Protein AF-T0QW67-F1 (afdb_monomer)

Nearest PDB structures (foldseek):
  5f7y-assembly1_A  TM=3.215E-01  e=5.776E-01  Helicobacter pylori
  5f7w-assembly2_B  TM=3.405E-01  e=1.438E+00  Helicobacter pylori
  1hxx-assembly1_A  TM=4.344E-01  e=2.983E+00  Escherichia coli
  8rqp-assembly1_A  TM=3.704E-01  e=2.642E+00  Pseudomonas aeruginosa
  3fyx-assembly1_A  TM=3.388E-01  e=2.486E+00  Escherichia coli K-12

Solvent-accessible surface area (backbone atoms only — not comparable to full-atom values): 17926 Å² total; per-residue (Å²): 111,69,69,60,62,39,41,50,65,59,53,52,57,79,84,38,79,54,47,90,63,46,53,79,76,79,86,85,60,96,44,70,68,57,40,27,55,54,51,40,55,50,49,51,68,64,58,36,84,90,67,43,68,79,54,54,49,64,46,78,40,74,91,72,44,30,40,37,40,49,47,80,43,77,47,88,59,79,56,38,54,65,89,50,22,60,81,75,57,45,62,89,46,83,69,47,92,74,56,48,70,66,42,45,51,52,53,26,54,54,46,44,41,80,46,89,50,87,74,71,62,81,50,43,73,42,61,34,40,44,76,40,63,58,95,89,38,70,48,25,36,39,33,37,33,32,34,75,18,52,76,51,71,83,52,91,75,64,51,66,39,28,28,24,38,39,35,39,39,35,58,57,41,56,45,68,61,39,42,51,52,48,54,50,33,51,50,50,28,51,49,46,45,49,48,38,58,70,70,63,17,72,59,55,54,46,46,52,50,47,50,52,61,74,46,64,65,82,74,48,90,38,56,76,48,48,57,38,67,60,56,50,37,70,77,40,60,80,36,37,60,50,83,92,58,79,65,76,83,69,45,46,80,46,78,42,66,54,96,92,37,70,56,36,34,39,34,33,36,55,47,78,54,51,34,44,45,75,93,40,80,87,62,22,53,42,74,42,97,52,66,29,94,45,73,35,24,32,49,44,91,52,89,61,37,31,35,15,47,26,89,47,96,57,69,38,26,39

Mean predicted aligned error: 15.94 Å

Organism: Saprolegnia diclina (strain VS20) (NCBI:txid1156394)

Secondary structure (DSSP, 8-state):
-HHHHHHHHHHGGGTS--GGGPPPPPPP-SSHHHHHHHHHHHHHHHSSTTTSPTT-SEEEETTTTEEEEEEEEE--SPPPPGGGHIIIIITTSTTGGG--HHHHHHHHHHHTS---STT-GGGTT-EEEEEEEETTEEEEEEEEEEEES-TTS-S----TTEEEEEEEEEE---HHHHHHHHHHHHHHHHHHHHHHHHHS-HHHHHHHHHHHHH--GGG--PPEEE-HHHHHHHH-GGGBS-TT--GGGG-EEEEEEETTEEEEEEEEEEGGGB---TT-TTT--EEPSSPPSSSSBEEE-SSS-EEE--SS--SEE-

Foldseek 3Di:
DLVCQLCVLVVCVVVDPALVRADDFDDDDPDQVRVWVVVLVVVPVCDDLVNDDAQDQWDQDPVQQKIKGKDKDFQPDAQDALVCCVVPPLPPDPPSVQDDDQQSVQRNVVSNDDLPDQDPCVQASDWTKDFDDDPNHGQWMKIKGKHQADRHPPDPPRDSRMIMIMMMIHGHGDSVVSVVSVVVSVVVSVVSVVCCPVPVHVVVVVVVVVVCVVPVCVPVPADEDDPLLVVVCVVPVVQFPDSVDDQPVVWDWDFDDDPNGGRHIYIKGFPVRTDQPVVDPQQGAAEDPAADPDQAWEWDNDGSIYIRHHPDDDRIYD

pLDDT: mean 85.2, std 10.94, range [46.19, 97.06]

Radius of gyration: 32.43 Å; Cα contacts (8 Å, |Δi|>4): 484; chains: 1; bounding box: 64×62×82 Å

Structure (mmCIF, N/CA/C/O backbone):
data_AF-T0QW67-F1
#
_entry.id   AF-T0QW67-F1
#
loop_
_atom_site.group_PDB
_atom_site.id
_atom_site.type_symbol
_atom_site.label_atom_id
_atom_site.label_alt_id
_atom_site.label_comp_id
_atom_site.label_asym_id
_atom_site.label_entity_id
_atom_site.label_seq_id
_atom_site.pdbx_PDB_ins_code
_atom_site.Cartn_x
_atom_site.Cartn_y
_atom_site.Cartn_z
_atom_site.occupancy
_atom_site.B_iso_or_equiv
_atom_site.auth_seq_id
_atom_site.auth_comp_id
_atom_site.auth_asym_id
_atom_site.auth_atom_id
_atom_site.pdbx_PDB_model_num
ATOM 1 N N . MET A 1 1 ? -6.605 1.074 28.012 1.00 60.47 1 MET A N 1
ATOM 2 C CA . MET A 1 1 ? -7.500 0.663 26.902 1.00 60.47 1 MET A CA 1
ATOM 3 C C . MET A 1 1 ? -8.177 1.860 26.232 1.00 60.47 1 MET A C 1
ATOM 5 O O . MET A 1 1 ? -8.026 2.000 25.030 1.00 60.47 1 MET A O 1
ATOM 9 N N . LEU A 1 2 ? -8.837 2.759 26.976 1.00 64.94 2 LEU A N 1
ATOM 10 C CA . LEU A 1 2 ? -9.546 3.927 26.416 1.00 64.94 2 LEU A CA 1
ATOM 11 C C . LEU A 1 2 ? -8.645 4.913 25.650 1.00 64.94 2 LEU A C 1
ATOM 13 O O . LEU A 1 2 ? -9.005 5.336 24.557 1.00 64.94 2 LEU A O 1
ATOM 17 N N . LEU A 1 3 ? -7.444 5.201 26.169 1.00 67.25 3 LEU A N 1
ATOM 18 C CA . LEU A 1 3 ? -6.465 6.062 25.489 1.00 67.25 3 LEU A CA 1
ATOM 19 C C . LEU A 1 3 ? -6.053 5.500 24.117 1.00 67.25 3 LEU A C 1
ATOM 21 O O . LEU A 1 3 ? -5.915 6.251 23.163 1.00 67.25 3 LEU A O 1
ATOM 25 N N . ASN A 1 4 ? -5.919 4.173 24.018 1.00 73.25 4 ASN A N 1
ATOM 26 C CA . ASN A 1 4 ? -5.567 3.483 22.777 1.00 73.25 4 ASN A CA 1
ATOM 27 C C . ASN A 1 4 ? -6.688 3.605 21.736 1.00 73.25 4 ASN A C 1
ATOM 29 O O . ASN A 1 4 ? -6.415 3.794 20.563 1.00 73.25 4 ASN A O 1
ATOM 33 N N . ILE A 1 5 ? -7.953 3.538 22.166 1.00 74.75 5 ILE A N 1
ATOM 34 C CA . ILE A 1 5 ? -9.115 3.684 21.277 1.00 74.75 5 ILE A CA 1
ATOM 35 C C . ILE A 1 5 ? -9.226 5.127 20.771 1.00 74.75 5 ILE A C 1
ATOM 37 O O . ILE A 1 5 ? -9.403 5.344 19.576 1.00 74.75 5 ILE A O 1
ATOM 41 N N . ALA A 1 6 ? -9.064 6.115 21.656 1.00 74.94 6 ALA A N 1
ATOM 42 C CA . ALA A 1 6 ? -9.127 7.528 21.282 1.00 74.94 6 ALA A CA 1
ATOM 43 C C . ALA A 1 6 ? -7.972 7.958 20.351 1.00 74.94 6 ALA A C 1
ATOM 45 O O . ALA A 1 6 ? -8.149 8.856 19.523 1.00 74.94 6 ALA A O 1
ATOM 46 N N . SER A 1 7 ? -6.804 7.308 20.454 1.00 81.00 7 SER A N 1
ATOM 47 C CA . SER A 1 7 ? -5.623 7.607 19.635 1.00 81.00 7 SER A CA 1
ATOM 48 C C . SER A 1 7 ? -5.537 6.825 18.318 1.00 81.00 7 SER A C 1
ATOM 50 O O . SER A 1 7 ? -4.704 7.173 17.480 1.00 81.00 7 SER A O 1
ATOM 52 N N . MET A 1 8 ? -6.401 5.827 18.075 1.00 83.00 8 MET A N 1
ATOM 53 C CA . MET A 1 8 ? -6.390 5.040 16.828 1.00 83.00 8 MET A CA 1
ATOM 54 C C . MET A 1 8 ? -6.424 5.897 15.549 1.00 83.00 8 MET A C 1
ATOM 56 O O . MET A 1 8 ? -5.603 5.642 14.667 1.00 83.00 8 MET A O 1
ATOM 60 N N . PRO A 1 9 ? -7.276 6.939 15.425 1.00 83.62 9 PRO A N 1
ATOM 61 C CA . PRO A 1 9 ? -7.297 7.777 14.223 1.00 83.62 9 PRO A CA 1
ATOM 62 C C . PRO A 1 9 ? -5.986 8.537 13.988 1.00 83.62 9 PRO A C 1
ATOM 64 O O . PRO A 1 9 ? -5.631 8.812 12.843 1.00 83.62 9 PRO A O 1
ATOM 67 N N . MET A 1 10 ? -5.247 8.853 15.056 1.00 85.75 10 MET A N 1
ATOM 68 C CA . MET A 1 10 ? -3.961 9.556 14.982 1.00 85.75 10 MET A CA 1
ATOM 69 C C . MET A 1 10 ? -2.783 8.620 14.736 1.00 85.75 10 MET A C 1
ATOM 71 O O . MET A 1 10 ? -1.766 9.047 14.196 1.00 85.75 10 MET A O 1
ATOM 75 N N . LYS A 1 11 ? -2.923 7.330 15.061 1.00 85.69 11 LYS A N 1
ATOM 76 C CA . LYS A 1 11 ? -1.855 6.339 14.906 1.00 85.69 11 LYS A CA 1
ATOM 77 C C . LYS A 1 11 ? -1.361 6.204 13.465 1.00 85.69 11 LYS A C 1
ATOM 79 O O . LYS A 1 11 ? -0.201 5.865 13.268 1.00 85.69 11 LYS A O 1
ATOM 84 N N . ALA A 1 12 ? -2.183 6.501 12.458 1.00 81.31 12 ALA A N 1
ATOM 85 C CA . ALA A 1 12 ? -1.704 6.397 11.081 1.00 81.31 12 ALA A CA 1
ATOM 86 C C . ALA A 1 12 ? -0.647 7.455 10.714 1.00 81.31 12 ALA A C 1
ATOM 88 O O . ALA A 1 12 ? 0.090 7.223 9.769 1.00 81.31 12 ALA A O 1
ATOM 89 N N . TYR A 1 13 ? -0.470 8.537 11.486 1.00 82.88 13 TYR A N 1
ATOM 90 C CA . TYR A 1 13 ? 0.664 9.462 11.303 1.00 82.88 13 TYR A CA 1
ATOM 91 C C . TYR A 1 13 ? 2.017 8.880 11.739 1.00 82.88 13 TYR A C 1
ATOM 93 O O . TYR A 1 13 ? 3.046 9.514 11.547 1.00 82.88 13 TYR A O 1
ATOM 101 N N . VAL A 1 14 ? 2.039 7.664 12.297 1.00 82.38 14 VAL A N 1
ATOM 102 C CA . VAL A 1 14 ? 3.284 6.895 12.447 1.00 82.38 14 VAL A CA 1
ATOM 103 C C . VAL A 1 14 ? 3.808 6.437 11.080 1.00 82.38 14 VAL A C 1
ATOM 105 O O . VAL A 1 14 ? 5.011 6.292 10.909 1.00 82.38 14 VAL A O 1
ATOM 108 N N . SER A 1 15 ? 2.916 6.218 10.110 1.00 77.62 15 SER A N 1
ATOM 109 C CA . SER A 1 15 ? 3.247 5.740 8.760 1.00 77.62 15 SER A CA 1
ATOM 110 C C . SER A 1 15 ? 2.896 6.727 7.640 1.00 77.62 15 SER A C 1
ATOM 112 O O . SER A 1 15 ? 3.308 6.529 6.504 1.00 77.62 15 SER A O 1
ATOM 114 N N . GLU A 1 16 ? 2.109 7.764 7.925 1.00 81.00 16 GLU A N 1
ATOM 115 C CA . GLU A 1 16 ? 1.680 8.787 6.967 1.00 81.00 16 GLU A CA 1
ATOM 116 C C . GLU A 1 16 ? 2.346 10.134 7.262 1.00 81.00 16 GLU A C 1
ATOM 118 O O . GLU A 1 16 ? 2.533 10.516 8.418 1.00 81.00 16 GLU A O 1
ATOM 123 N N . HIS A 1 17 ? 2.623 10.902 6.208 1.00 82.12 17 HIS A N 1
ATOM 124 C CA . HIS A 1 17 ? 3.166 12.248 6.337 1.00 82.12 17 HIS A CA 1
ATOM 125 C C . HIS A 1 17 ? 2.149 13.191 7.009 1.00 82.12 17 HIS A C 1
ATOM 127 O O . HIS A 1 17 ? 0.982 13.243 6.596 1.00 82.12 17 HIS A O 1
ATOM 133 N N . PRO A 1 18 ? 2.556 13.972 8.026 1.00 83.50 18 PRO A N 1
ATOM 134 C CA . PRO A 1 18 ? 1.701 15.003 8.596 1.00 83.50 18 PRO A CA 1
ATOM 135 C C . PRO A 1 18 ? 1.462 16.145 7.591 1.00 83.50 18 PRO A C 1
ATOM 137 O O . PRO A 1 18 ? 2.229 16.309 6.640 1.00 83.50 18 PRO A O 1
ATOM 140 N N . PRO A 1 19 ? 0.430 16.985 7.793 1.00 82.62 19 PRO A N 1
ATOM 141 C CA . PRO A 1 19 ? 0.083 18.044 6.841 1.00 82.62 19 PRO A CA 1
ATOM 142 C C . PRO A 1 19 ? 1.203 19.071 6.610 1.00 82.62 19 PRO A C 1
ATOM 144 O O . PRO A 1 19 ? 1.314 19.609 5.513 1.00 82.62 19 PRO A O 1
ATOM 147 N N . TRP A 1 20 ? 2.065 19.304 7.603 1.00 84.56 20 TRP A N 1
ATOM 148 C CA . TRP A 1 20 ? 3.230 20.192 7.486 1.00 84.56 20 TRP A CA 1
ATOM 149 C C . TRP A 1 20 ? 4.455 19.543 6.823 1.00 84.56 20 TRP A C 1
ATOM 151 O O . TRP A 1 20 ? 5.427 20.239 6.555 1.00 84.56 20 TRP A O 1
ATOM 161 N N . ALA A 1 21 ? 4.424 18.236 6.546 1.00 83.75 21 ALA A N 1
ATOM 162 C CA . ALA A 1 21 ? 5.465 17.528 5.795 1.00 83.75 21 ALA A CA 1
ATOM 163 C C . ALA A 1 21 ? 5.074 17.308 4.321 1.00 83.75 21 ALA A C 1
ATOM 165 O O . ALA A 1 21 ? 5.644 16.451 3.647 1.00 83.75 21 ALA A O 1
ATOM 166 N N . ALA A 1 22 ? 4.077 18.046 3.820 1.00 79.19 22 ALA A N 1
ATOM 167 C CA . ALA A 1 22 ? 3.684 17.971 2.421 1.00 79.19 22 ALA A CA 1
ATOM 168 C C . ALA A 1 22 ? 4.843 18.413 1.510 1.00 79.19 22 ALA A C 1
ATOM 170 O O . ALA A 1 22 ? 5.433 19.476 1.693 1.00 79.19 22 ALA A O 1
ATOM 171 N N . GLN A 1 23 ? 5.145 17.588 0.511 1.00 82.75 23 GLN A N 1
ATOM 172 C CA . GLN A 1 23 ? 6.106 17.888 -0.540 1.00 82.75 23 GLN A CA 1
ATOM 173 C C . GLN A 1 23 ? 5.567 18.950 -1.513 1.00 82.75 23 GLN A C 1
ATOM 175 O O . GLN A 1 23 ? 4.349 19.163 -1.583 1.00 82.75 23 GLN A O 1
ATOM 180 N N . PRO A 1 24 ? 6.457 19.600 -2.291 1.00 83.56 24 PRO A N 1
ATOM 181 C CA . PRO A 1 24 ? 6.059 20.535 -3.333 1.00 83.56 24 PRO A CA 1
ATOM 182 C C . PRO A 1 24 ? 5.040 19.922 -4.304 1.00 83.56 24 PRO A C 1
ATOM 184 O O . PRO A 1 24 ? 5.079 18.711 -4.556 1.00 83.56 24 PRO A O 1
ATOM 187 N N . PRO A 1 25 ? 4.141 20.746 -4.873 1.00 81.69 25 PRO A N 1
ATOM 188 C CA . PRO A 1 25 ? 3.183 20.268 -5.854 1.00 81.69 25 PRO A CA 1
ATOM 189 C C . PRO A 1 25 ? 3.910 19.645 -7.054 1.00 81.69 25 PRO A C 1
ATOM 191 O O . PRO A 1 25 ? 5.016 20.073 -7.406 1.00 81.69 25 PRO A O 1
ATOM 194 N N . PRO A 1 26 ? 3.307 18.629 -7.692 1.00 84.25 26 PRO A N 1
ATOM 195 C CA . PRO A 1 26 ? 3.903 18.013 -8.862 1.00 84.25 26 PRO A CA 1
ATOM 196 C C . PRO A 1 26 ? 4.027 19.021 -10.014 1.00 84.25 26 PRO A C 1
ATOM 198 O O . PRO A 1 26 ? 3.181 19.911 -10.141 1.00 84.25 26 PRO A O 1
ATOM 201 N N . PRO A 1 27 ? 5.052 18.878 -10.872 1.00 85.88 27 PRO A N 1
ATOM 202 C CA . PRO A 1 27 ? 5.180 19.703 -12.063 1.00 85.88 27 PRO A CA 1
ATOM 203 C C . PRO A 1 27 ? 3.988 19.489 -13.003 1.00 85.88 27 PRO A C 1
ATOM 205 O O . PRO A 1 27 ? 3.497 18.369 -13.165 1.00 85.88 27 PRO A O 1
ATOM 208 N N . THR A 1 28 ? 3.538 20.574 -13.628 1.00 87.88 28 THR A N 1
ATOM 209 C CA . THR A 1 28 ? 2.529 20.551 -14.685 1.00 87.88 28 THR A CA 1
ATOM 210 C C . THR A 1 28 ? 3.208 20.428 -16.044 1.00 87.88 28 THR A C 1
ATOM 212 O O . THR A 1 28 ? 4.241 21.046 -16.300 1.00 87.88 28 THR A O 1
ATOM 215 N N . TYR A 1 29 ? 2.622 19.620 -16.922 1.00 90.62 29 TYR A N 1
ATOM 216 C CA . TYR A 1 29 ? 3.116 19.399 -18.278 1.00 90.62 29 TYR A CA 1
ATOM 217 C C . TYR A 1 29 ? 2.066 19.852 -19.287 1.00 90.62 29 TYR A C 1
ATOM 219 O O . TYR A 1 29 ? 0.874 19.875 -18.983 1.00 90.62 29 TYR A O 1
ATOM 227 N N . ALA A 1 30 ? 2.513 20.224 -20.487 1.00 87.50 30 ALA A N 1
ATOM 228 C CA . ALA A 1 30 ? 1.618 20.706 -21.538 1.00 87.50 30 ALA A CA 1
ATOM 229 C C . ALA A 1 30 ? 0.730 19.587 -22.111 1.00 87.50 30 ALA A C 1
ATOM 231 O O . ALA A 1 30 ? -0.388 19.846 -22.547 1.00 87.50 30 ALA A O 1
ATOM 232 N N . ASN A 1 31 ? 1.234 18.351 -22.131 1.00 92.25 31 ASN A N 1
ATOM 233 C CA . ASN A 1 31 ? 0.515 17.162 -22.576 1.00 92.25 31 ASN A CA 1
ATOM 234 C C . ASN A 1 31 ? 1.117 15.893 -21.941 1.00 92.25 31 ASN A C 1
ATOM 236 O O . ASN A 1 31 ? 2.212 15.925 -21.371 1.00 92.25 31 ASN A O 1
ATOM 240 N N . ASP A 1 32 ? 0.410 14.769 -22.075 1.00 87.88 32 ASP A N 1
ATOM 241 C CA . ASP A 1 32 ? 0.828 13.482 -21.503 1.00 87.88 32 ASP A CA 1
ATOM 242 C C . ASP A 1 32 ? 2.128 12.943 -22.118 1.00 87.88 32 ASP A C 1
ATOM 244 O O . ASP A 1 32 ? 2.906 12.273 -21.439 1.00 87.88 32 ASP A O 1
ATOM 248 N N . SER A 1 33 ? 2.404 13.249 -23.390 1.00 92.25 33 SER A N 1
ATOM 249 C CA . SER A 1 33 ? 3.651 12.842 -24.050 1.00 92.25 33 SER A CA 1
ATOM 250 C C . SER A 1 33 ? 4.870 13.542 -23.447 1.00 92.25 33 SER A C 1
ATOM 252 O O . SER A 1 33 ? 5.893 12.905 -23.200 1.00 92.25 33 SER A O 1
ATOM 254 N N . ASP A 1 34 ? 4.754 14.843 -23.179 1.00 93.81 34 ASP A N 1
ATOM 255 C CA . ASP A 1 34 ? 5.788 15.667 -22.557 1.00 93.81 34 ASP A CA 1
ATOM 256 C C . ASP A 1 34 ? 6.040 15.218 -21.117 1.00 93.81 34 ASP A C 1
ATOM 258 O O . ASP A 1 34 ? 7.195 15.064 -20.714 1.00 93.81 34 ASP A O 1
ATOM 262 N N . PHE A 1 35 ? 4.965 14.918 -20.378 1.00 94.62 35 PHE A N 1
ATOM 263 C CA . PHE A 1 35 ? 5.047 14.262 -19.074 1.00 94.62 35 PHE A CA 1
ATOM 264 C C . PHE A 1 35 ? 5.825 12.947 -19.170 1.00 94.62 35 PHE A C 1
ATOM 266 O O . PHE A 1 35 ? 6.829 12.779 -18.483 1.00 94.62 35 PHE A O 1
ATOM 273 N N . ASN A 1 36 ? 5.419 12.037 -20.059 1.00 95.19 36 ASN A N 1
ATOM 274 C CA . ASN A 1 36 ? 6.045 10.726 -20.183 1.00 95.19 36 ASN A CA 1
ATOM 275 C C . ASN A 1 36 ? 7.556 10.840 -20.449 1.00 95.19 36 ASN A C 1
ATOM 277 O O . ASN A 1 36 ? 8.354 10.266 -19.714 1.00 95.19 36 ASN A O 1
ATOM 281 N N . ILE A 1 37 ? 7.960 11.642 -21.439 1.00 94.25 37 ILE A N 1
ATOM 282 C CA . ILE A 1 37 ? 9.371 11.797 -21.825 1.00 94.25 37 ILE A CA 1
ATOM 283 C C . ILE A 1 37 ? 10.190 12.439 -20.699 1.00 94.25 37 ILE A C 1
ATOM 285 O O . ILE A 1 37 ? 11.226 11.902 -20.296 1.00 94.25 37 ILE A O 1
ATOM 289 N N . LYS A 1 38 ? 9.741 13.584 -20.171 1.00 95.62 38 LYS A N 1
ATOM 290 C CA . LYS A 1 38 ? 10.509 14.343 -19.174 1.00 95.62 38 LYS A CA 1
ATOM 291 C C . LYS A 1 38 ? 10.556 13.632 -17.829 1.00 95.62 38 LYS A C 1
ATOM 293 O O . LYS A 1 38 ? 11.609 13.602 -17.194 1.00 95.62 38 LYS A O 1
ATOM 298 N N . THR A 1 39 ? 9.438 13.065 -17.378 1.00 95.56 39 THR A N 1
ATOM 299 C CA . THR A 1 39 ? 9.377 12.348 -16.102 1.00 95.56 39 THR A CA 1
ATOM 300 C C . THR A 1 39 ? 10.170 11.047 -16.165 1.00 95.56 39 THR A C 1
ATOM 302 O O . THR A 1 39 ? 10.887 10.753 -15.211 1.00 95.56 39 THR A O 1
ATOM 305 N N . LEU A 1 40 ? 10.135 10.314 -17.285 1.00 96.38 40 LEU A N 1
ATOM 306 C CA . LEU A 1 40 ? 10.945 9.106 -17.452 1.00 96.38 40 LEU A CA 1
ATOM 307 C C . LEU A 1 40 ? 12.440 9.424 -17.381 1.00 96.38 40 LEU A C 1
ATOM 309 O O . LEU A 1 40 ? 13.155 8.809 -16.592 1.00 96.38 40 LEU A O 1
ATOM 313 N N . ALA A 1 41 ? 12.897 10.424 -18.139 1.00 96.44 41 ALA A N 1
ATOM 314 C CA . ALA A 1 41 ? 14.294 10.854 -18.116 1.00 96.44 41 ALA A CA 1
ATOM 315 C C . ALA A 1 41 ? 14.725 11.318 -16.713 1.00 96.44 41 ALA A C 1
ATOM 317 O O . ALA A 1 41 ? 15.806 10.963 -16.241 1.00 96.44 41 ALA A O 1
ATOM 318 N N . HIS A 1 42 ? 13.861 12.063 -16.016 1.00 95.50 42 HIS A N 1
ATOM 319 C CA . HIS A 1 42 ? 14.116 12.500 -14.646 1.00 95.50 42 HIS A CA 1
ATOM 320 C C . HIS A 1 42 ? 14.243 11.321 -13.670 1.00 95.50 42 HIS A C 1
ATOM 322 O O . HIS A 1 42 ? 15.187 11.280 -12.881 1.00 95.50 42 HIS A O 1
ATOM 328 N N . MET A 1 43 ? 13.333 10.345 -13.737 1.00 95.69 43 MET A N 1
ATOM 329 C CA . MET A 1 43 ? 13.355 9.172 -12.857 1.00 95.69 43 MET A CA 1
ATOM 330 C C . MET A 1 43 ? 14.561 8.272 -13.120 1.00 95.69 43 MET A C 1
ATOM 332 O O . MET A 1 43 ? 15.200 7.824 -12.173 1.00 95.69 43 MET A O 1
ATOM 336 N N . GLN A 1 44 ? 14.927 8.067 -14.385 1.00 96.00 44 GLN A N 1
ATOM 337 C CA . GLN A 1 44 ? 16.122 7.306 -14.756 1.00 96.00 44 GLN A CA 1
ATOM 338 C C . GLN A 1 44 ? 17.414 7.983 -14.292 1.00 96.00 44 GLN A C 1
ATOM 340 O O . GLN A 1 44 ? 18.349 7.308 -13.866 1.00 96.00 44 GLN A O 1
ATOM 345 N N . ALA A 1 45 ? 17.475 9.316 -14.348 1.00 95.38 45 ALA A N 1
ATOM 346 C CA . ALA A 1 45 ? 18.615 10.065 -13.831 1.00 95.38 45 ALA A CA 1
ATOM 347 C C . ALA A 1 45 ? 18.701 9.982 -12.297 1.00 95.38 45 ALA A C 1
ATOM 349 O O . ALA A 1 45 ? 19.795 9.818 -11.757 1.00 95.38 45 ALA A O 1
ATOM 350 N N . ALA A 1 46 ? 17.561 10.062 -11.602 1.00 94.88 46 ALA A N 1
ATOM 351 C CA . ALA A 1 46 ? 17.493 10.014 -10.142 1.00 94.88 46 ALA A CA 1
ATOM 352 C C . ALA A 1 46 ? 17.777 8.617 -9.562 1.00 94.88 46 ALA A C 1
ATOM 354 O O . ALA A 1 46 ? 18.406 8.512 -8.506 1.00 94.88 46 ALA A O 1
ATOM 355 N N . TYR A 1 47 ? 17.340 7.557 -10.247 1.00 94.31 47 TYR A N 1
ATOM 356 C CA . TYR A 1 47 ? 17.426 6.167 -9.796 1.00 94.31 47 TYR A CA 1
ATOM 357 C C . TYR A 1 47 ? 18.254 5.334 -10.775 1.00 94.31 47 TYR A C 1
ATOM 359 O O . TYR A 1 47 ? 17.742 4.754 -11.733 1.00 94.31 47 TYR A O 1
ATOM 367 N N . ASN A 1 48 ? 19.558 5.286 -10.519 1.00 90.94 48 ASN A N 1
ATOM 368 C CA . ASN A 1 48 ? 20.547 4.591 -11.332 1.00 90.94 48 ASN A CA 1
ATOM 369 C C . ASN A 1 48 ? 21.474 3.739 -10.441 1.00 90.94 48 ASN A C 1
ATOM 371 O O . ASN A 1 48 ? 21.331 3.722 -9.220 1.00 90.94 48 ASN A O 1
ATOM 375 N N . VAL A 1 49 ? 22.445 3.051 -11.049 1.00 86.69 49 VAL A N 1
ATOM 376 C CA . VAL A 1 49 ? 23.382 2.143 -10.353 1.00 86.69 49 VAL A CA 1
ATOM 377 C C . VAL A 1 49 ? 24.166 2.829 -9.225 1.00 86.69 49 VAL A C 1
ATOM 379 O O . VAL A 1 49 ? 24.508 2.184 -8.243 1.00 86.69 49 VAL A O 1
ATOM 382 N N . SER A 1 50 ? 24.441 4.131 -9.344 1.00 87.06 50 SER A N 1
ATOM 383 C CA . SER A 1 50 ? 25.178 4.893 -8.327 1.00 87.06 50 SER A CA 1
ATOM 384 C C . SER A 1 50 ? 24.304 5.388 -7.172 1.00 87.06 50 SER A C 1
ATOM 386 O O . SER A 1 50 ? 24.822 5.626 -6.084 1.00 87.06 50 SER A O 1
ATOM 388 N N . THR A 1 51 ? 22.994 5.556 -7.388 1.00 90.31 51 THR A N 1
ATOM 389 C CA . THR A 1 51 ? 22.072 6.082 -6.367 1.00 90.31 51 THR A CA 1
ATOM 390 C C . THR A 1 51 ? 21.287 4.990 -5.652 1.00 90.31 51 THR A C 1
ATOM 392 O O . THR A 1 51 ? 20.902 5.174 -4.498 1.00 90.31 51 THR A O 1
ATOM 395 N N . LEU A 1 52 ? 21.051 3.855 -6.310 1.00 90.81 52 LEU A N 1
ATOM 396 C CA . LEU A 1 52 ? 20.373 2.709 -5.719 1.00 90.81 52 LEU A CA 1
ATO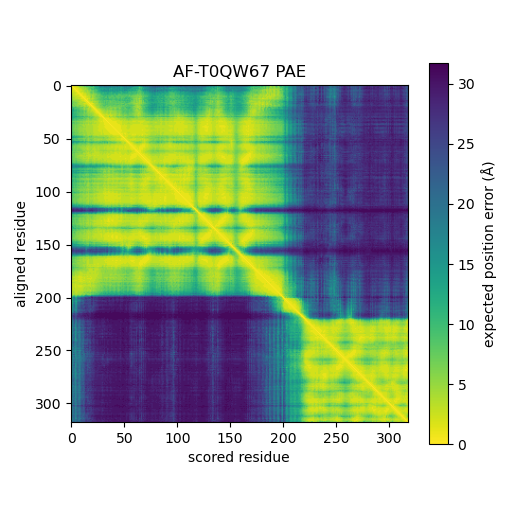M 397 C C . LEU A 1 52 ? 21.386 1.786 -5.021 1.00 90.81 52 LEU A C 1
ATOM 399 O O . LEU A 1 52 ? 22.412 1.460 -5.616 1.00 90.81 52 LEU A O 1
ATOM 403 N N . PRO A 1 53 ? 21.098 1.294 -3.800 1.00 89.69 53 PRO A N 1
ATOM 404 C CA . PRO A 1 53 ? 21.970 0.336 -3.124 1.00 89.69 53 PRO A CA 1
ATOM 405 C C . PRO A 1 53 ? 22.188 -0.917 -3.978 1.00 89.69 53 PRO A C 1
ATOM 407 O O . PRO A 1 53 ? 21.232 -1.432 -4.555 1.00 89.69 53 PRO A O 1
ATOM 410 N N . ALA A 1 54 ? 23.406 -1.454 -4.048 1.00 83.69 54 ALA A N 1
ATOM 411 C CA . ALA A 1 54 ? 23.645 -2.723 -4.741 1.00 83.69 54 ALA A CA 1
ATOM 412 C C . ALA A 1 54 ? 22.764 -3.841 -4.145 1.00 83.69 54 ALA A C 1
ATOM 414 O O . ALA A 1 54 ? 22.492 -3.836 -2.945 1.00 83.69 54 ALA A O 1
ATOM 415 N N . THR A 1 55 ? 22.303 -4.793 -4.965 1.00 84.25 55 THR A N 1
ATOM 416 C CA . THR A 1 55 ? 21.511 -5.985 -4.563 1.00 84.25 55 THR A CA 1
ATOM 417 C C . THR A 1 55 ? 20.095 -5.747 -3.990 1.00 84.25 55 THR A C 1
ATOM 419 O O . THR A 1 55 ? 19.316 -6.689 -3.862 1.00 84.25 55 THR A O 1
ATOM 422 N N . ALA A 1 56 ? 19.693 -4.505 -3.688 1.00 88.62 56 ALA A N 1
ATOM 423 C CA . ALA A 1 56 ? 18.387 -4.223 -3.081 1.00 88.62 56 ALA A CA 1
ATOM 424 C C . ALA A 1 56 ? 17.202 -4.345 -4.069 1.00 88.62 56 ALA A C 1
ATOM 426 O O . ALA A 1 56 ? 17.021 -3.512 -4.957 1.00 88.62 56 ALA A O 1
ATOM 427 N N . LEU A 1 57 ? 16.329 -5.335 -3.887 1.00 91.94 57 LEU A N 1
ATOM 428 C CA . LEU A 1 57 ? 15.106 -5.487 -4.697 1.00 91.94 57 LEU A CA 1
ATOM 429 C C . LEU A 1 57 ? 14.103 -4.335 -4.508 1.00 91.94 57 LEU A C 1
ATOM 431 O O . LEU A 1 57 ? 13.327 -4.030 -5.410 1.00 91.94 57 LEU A O 1
ATOM 435 N N . PHE A 1 58 ? 14.120 -3.693 -3.342 1.00 94.06 58 PHE A N 1
ATOM 436 C CA . PHE A 1 58 ? 13.222 -2.602 -2.982 1.00 94.06 58 PHE A CA 1
ATOM 437 C C . PHE A 1 58 ? 14.007 -1.467 -2.326 1.00 94.06 58 PHE A C 1
ATOM 439 O O . PHE A 1 58 ? 14.893 -1.716 -1.507 1.00 94.06 58 PHE A O 1
ATOM 446 N N . PHE A 1 59 ? 13.667 -0.231 -2.676 1.00 94.12 59 PHE A N 1
ATOM 447 C CA . PHE A 1 59 ? 14.258 0.979 -2.125 1.00 94.12 59 PHE A CA 1
ATOM 448 C C . PHE A 1 59 ? 13.173 2.032 -1.882 1.00 94.12 59 PHE A C 1
ATOM 450 O O . PHE A 1 59 ? 12.426 2.377 -2.796 1.00 94.12 59 PHE A O 1
ATOM 457 N N . ASP A 1 60 ? 13.095 2.538 -0.652 1.00 93.44 60 ASP A N 1
ATOM 458 C CA . ASP A 1 60 ? 12.149 3.581 -0.249 1.00 93.44 60 ASP A CA 1
ATOM 459 C C . ASP A 1 60 ? 12.876 4.926 -0.109 1.00 93.44 60 ASP A C 1
ATOM 461 O O . ASP A 1 60 ? 13.657 5.137 0.820 1.00 93.44 60 ASP A O 1
ATOM 465 N N . ASP A 1 61 ? 12.642 5.834 -1.057 1.00 92.19 61 ASP A N 1
ATOM 466 C CA . ASP A 1 61 ? 13.161 7.202 -1.049 1.00 92.19 61 ASP A CA 1
ATOM 467 C C . ASP A 1 61 ? 12.151 8.116 -0.343 1.00 92.19 61 ASP A C 1
ATOM 469 O O . ASP A 1 61 ? 11.318 8.782 -0.971 1.00 92.19 61 ASP A O 1
ATOM 473 N N . SER A 1 62 ? 12.229 8.143 0.988 1.00 87.50 62 SER A N 1
ATOM 474 C CA . SER A 1 62 ? 11.366 8.976 1.834 1.00 87.50 62 SER A CA 1
ATOM 475 C C . SER A 1 62 ? 11.542 10.475 1.563 1.00 87.50 62 SER A C 1
ATOM 477 O O . SER A 1 62 ? 10.579 11.237 1.647 1.00 87.50 62 SER A O 1
ATOM 479 N N . ALA A 1 63 ? 12.737 10.908 1.144 1.00 87.81 63 ALA A N 1
ATOM 480 C CA . ALA A 1 63 ? 13.014 12.303 0.812 1.00 87.81 63 ALA A CA 1
ATOM 481 C C . ALA A 1 63 ? 12.256 12.764 -0.443 1.00 87.81 63 ALA A C 1
ATOM 483 O O . ALA A 1 63 ? 11.857 13.925 -0.531 1.00 87.81 63 ALA A O 1
ATOM 484 N N . ARG A 1 64 ? 12.005 11.868 -1.406 1.00 88.62 64 ARG A N 1
ATOM 485 C CA . ARG A 1 64 ? 11.235 12.162 -2.633 1.00 88.62 64 ARG A CA 1
ATOM 486 C C . ARG A 1 64 ? 9.843 11.530 -2.663 1.00 88.62 64 ARG A C 1
ATOM 488 O O . ARG A 1 64 ? 9.180 11.607 -3.704 1.00 88.62 64 ARG A O 1
ATOM 495 N N . ASN A 1 65 ? 9.425 10.900 -1.564 1.00 89.94 65 ASN A N 1
ATOM 496 C CA . ASN A 1 65 ? 8.178 10.145 -1.435 1.00 89.94 65 ASN A CA 1
ATOM 497 C C . ASN A 1 65 ? 7.974 9.162 -2.605 1.00 89.94 65 ASN A C 1
ATOM 499 O O . ASN A 1 65 ? 6.929 9.148 -3.267 1.00 89.94 65 ASN A O 1
ATOM 503 N N . THR A 1 66 ? 9.041 8.426 -2.930 1.00 93.06 66 THR A N 1
ATOM 504 C CA . THR A 1 66 ? 9.116 7.550 -4.104 1.00 93.06 66 THR A CA 1
ATOM 505 C C . THR A 1 66 ? 9.625 6.172 -3.711 1.00 93.06 66 THR A C 1
ATOM 507 O O . THR A 1 66 ? 10.655 6.041 -3.062 1.00 93.06 66 THR A O 1
ATOM 510 N N . GLN A 1 67 ? 8.925 5.137 -4.153 1.00 94.94 67 GLN A N 1
ATOM 511 C CA . GLN A 1 67 ? 9.289 3.743 -3.930 1.00 94.94 67 GLN A CA 1
ATOM 512 C C . GLN A 1 67 ? 9.795 3.139 -5.230 1.00 94.94 67 GLN A C 1
ATOM 514 O O . GLN A 1 67 ? 9.150 3.277 -6.269 1.00 94.94 67 GLN A O 1
ATOM 519 N N . VAL A 1 68 ? 10.936 2.463 -5.179 1.00 95.62 68 VAL A N 1
ATOM 520 C CA . VAL A 1 68 ? 11.570 1.844 -6.341 1.00 95.62 68 VAL A CA 1
ATOM 521 C C . VAL A 1 68 ? 11.677 0.345 -6.115 1.00 95.62 68 VAL A C 1
ATOM 523 O O . VAL A 1 68 ? 12.236 -0.118 -5.125 1.00 95.62 68 VAL A O 1
ATOM 526 N N . MET A 1 69 ? 11.140 -0.419 -7.055 1.00 95.50 69 MET A N 1
ATOM 527 C CA . MET A 1 69 ? 11.211 -1.873 -7.101 1.00 95.50 69 MET A CA 1
ATOM 528 C C . MET A 1 69 ? 12.062 -2.288 -8.293 1.00 95.50 69 MET A C 1
ATOM 530 O O . MET A 1 69 ? 11.902 -1.754 -9.390 1.00 95.50 69 MET A O 1
ATOM 534 N N . ARG A 1 70 ? 12.950 -3.255 -8.085 1.00 94.50 70 ARG A N 1
ATOM 535 C CA . ARG A 1 70 ? 13.759 -3.872 -9.133 1.00 94.50 70 ARG A CA 1
ATOM 536 C C . ARG A 1 70 ? 13.421 -5.345 -9.232 1.00 94.50 70 ARG A C 1
ATOM 538 O O . ARG A 1 70 ? 13.298 -6.027 -8.218 1.00 94.50 70 ARG A O 1
ATOM 545 N N . HIS A 1 71 ? 13.271 -5.830 -10.452 1.00 94.12 71 HIS A N 1
ATOM 546 C CA . HIS A 1 71 ? 12.943 -7.220 -10.720 1.00 94.12 71 HIS A CA 1
ATOM 547 C C . HIS A 1 71 ? 13.748 -7.722 -11.913 1.00 94.12 71 HIS A C 1
ATOM 549 O O . HIS A 1 71 ? 13.836 -7.043 -12.932 1.00 94.12 71 HIS A O 1
ATOM 555 N N . VAL A 1 72 ? 14.353 -8.898 -11.778 1.00 92.44 72 VAL A N 1
ATOM 556 C CA . VAL A 1 72 ? 15.186 -9.488 -12.829 1.00 92.44 72 VAL A CA 1
ATOM 557 C C . VAL A 1 72 ? 14.300 -10.306 -13.755 1.00 92.44 72 VAL A C 1
ATOM 559 O O . VAL A 1 72 ? 13.543 -11.162 -13.310 1.00 92.44 72 VAL A O 1
ATOM 562 N N . LEU A 1 73 ? 14.407 -10.027 -15.045 1.00 91.56 73 LEU A N 1
ATOM 563 C CA . LEU A 1 73 ? 13.693 -10.684 -16.122 1.00 91.56 73 LEU A CA 1
ATOM 564 C C . LEU A 1 73 ? 14.673 -11.548 -16.905 1.00 91.56 73 LEU A C 1
ATOM 566 O O . LEU A 1 73 ? 15.648 -11.033 -17.445 1.00 91.56 73 LEU A O 1
ATOM 570 N N . VAL A 1 74 ? 14.391 -12.846 -16.984 1.00 89.69 74 VAL A N 1
ATOM 571 C CA . VAL A 1 74 ? 15.177 -13.802 -17.769 1.00 89.69 74 VAL A CA 1
ATOM 572 C C . VAL A 1 74 ? 14.381 -14.175 -19.016 1.00 89.69 74 VAL A C 1
ATOM 574 O O . VAL A 1 74 ? 13.371 -14.870 -18.933 1.00 89.69 74 VAL A O 1
ATOM 577 N N . MET A 1 75 ? 14.851 -13.717 -20.171 1.00 86.62 75 MET A N 1
ATOM 578 C CA . MET A 1 75 ? 14.212 -13.837 -21.485 1.00 86.62 75 MET A CA 1
ATOM 579 C C . MET A 1 75 ? 14.711 -15.045 -22.284 1.00 86.62 75 MET A C 1
ATOM 581 O O . MET A 1 75 ? 14.773 -15.014 -23.508 1.00 86.62 75 MET A O 1
ATOM 585 N N . ASN A 1 76 ? 15.024 -16.148 -21.604 1.00 80.38 76 ASN A N 1
ATOM 586 C CA . ASN A 1 76 ? 15.428 -17.410 -22.238 1.00 80.38 76 ASN A CA 1
ATOM 587 C C . ASN A 1 76 ? 14.211 -18.241 -22.707 1.00 80.38 76 ASN A C 1
ATOM 589 O O . ASN A 1 76 ? 14.195 -19.471 -22.666 1.00 80.38 76 ASN A O 1
ATOM 593 N N . HIS A 1 77 ? 13.123 -17.572 -23.077 1.00 78.25 77 HIS A N 1
ATOM 594 C CA . HIS A 1 77 ? 11.892 -18.208 -23.526 1.00 78.25 77 HIS A CA 1
ATOM 595 C C . HIS A 1 77 ? 11.500 -17.687 -24.904 1.00 78.25 77 HIS A C 1
ATOM 597 O O . HIS A 1 77 ? 11.937 -16.628 -25.347 1.00 78.25 77 HIS A O 1
ATOM 603 N N . ARG A 1 78 ? 10.637 -18.439 -25.596 1.00 84.00 78 ARG A N 1
ATOM 604 C CA . ARG A 1 78 ? 10.103 -17.998 -26.889 1.00 84.00 78 ARG A CA 1
ATOM 605 C C . ARG A 1 78 ? 9.370 -16.658 -26.726 1.00 84.00 78 ARG A C 1
ATOM 607 O O . ARG A 1 78 ? 8.736 -16.468 -25.681 1.00 84.00 78 ARG A O 1
ATOM 614 N N . PRO A 1 79 ? 9.414 -15.776 -27.741 1.00 88.81 79 PRO A N 1
ATOM 615 C CA . PRO A 1 79 ? 8.662 -14.531 -27.724 1.00 88.81 79 PRO A CA 1
ATOM 616 C C . PRO A 1 79 ? 7.189 -14.777 -27.396 1.00 88.81 79 PRO A C 1
ATOM 618 O O . PRO A 1 79 ? 6.567 -15.704 -27.924 1.00 88.81 79 PRO A O 1
ATOM 621 N N . ILE A 1 80 ? 6.648 -13.971 -26.489 1.00 90.44 80 ILE A N 1
ATOM 622 C CA . ILE A 1 80 ? 5.261 -14.072 -26.042 1.00 90.44 80 ILE A CA 1
ATOM 623 C C . ILE A 1 80 ? 4.417 -13.191 -26.958 1.00 90.44 80 ILE A C 1
ATOM 625 O O . ILE A 1 80 ? 4.712 -12.011 -27.133 1.00 90.44 80 ILE A O 1
ATOM 629 N N . LEU A 1 81 ? 3.362 -13.757 -27.546 1.00 91.00 81 LEU A N 1
ATOM 630 C CA . LEU A 1 81 ? 2.435 -12.992 -28.377 1.00 91.00 81 LEU A CA 1
ATOM 631 C C . LEU A 1 81 ? 1.795 -11.865 -27.560 1.00 91.00 81 LEU A C 1
ATOM 633 O O . LEU A 1 81 ? 1.501 -12.028 -26.376 1.00 91.00 81 LEU A O 1
ATOM 637 N N . VAL A 1 82 ? 1.555 -10.724 -28.207 1.00 89.19 82 VAL A N 1
ATOM 638 C CA . VAL A 1 82 ? 1.024 -9.521 -27.545 1.00 89.19 82 VAL A CA 1
ATOM 639 C C . VAL A 1 82 ? -0.315 -9.803 -26.851 1.00 89.19 82 VAL A C 1
ATOM 641 O O . VAL A 1 82 ? -0.530 -9.313 -25.743 1.00 89.19 82 VAL A O 1
ATOM 644 N N . ASP A 1 83 ? -1.161 -10.649 -27.443 1.00 90.38 83 ASP A N 1
ATOM 645 C CA . ASP A 1 83 ? -2.466 -11.027 -26.884 1.00 90.38 83 ASP A CA 1
ATOM 646 C C . ASP A 1 83 ? -2.346 -11.846 -25.585 1.00 90.38 83 ASP A C 1
ATOM 648 O O . ASP A 1 83 ? -3.138 -11.666 -24.660 1.00 90.38 83 ASP A O 1
ATOM 652 N N . ASP A 1 84 ? -1.299 -12.668 -25.463 1.00 93.06 84 ASP A N 1
ATOM 653 C CA . ASP A 1 84 ? -1.039 -13.504 -24.283 1.00 93.06 84 ASP A CA 1
ATOM 654 C C . ASP A 1 84 ? -0.208 -12.784 -23.203 1.00 93.06 84 ASP A C 1
ATOM 656 O O . ASP A 1 84 ? -0.019 -13.299 -22.095 1.00 93.06 84 ASP A O 1
ATOM 660 N N . CYS A 1 85 ? 0.320 -11.596 -23.510 1.00 93.19 85 CYS A N 1
ATOM 661 C CA . CYS A 1 85 ? 1.267 -10.875 -22.661 1.00 93.19 85 CYS A CA 1
ATOM 662 C C . CYS A 1 85 ? 0.736 -10.636 -21.243 1.00 93.19 85 CYS A C 1
ATOM 664 O O . CYS A 1 85 ? 1.473 -10.775 -20.264 1.00 93.19 85 CYS A O 1
ATOM 666 N N . ARG A 1 86 ? -0.550 -10.285 -21.109 1.00 90.75 86 ARG A N 1
ATOM 667 C CA . ARG A 1 86 ? -1.139 -9.996 -19.797 1.00 90.75 86 ARG A CA 1
ATOM 668 C C . ARG A 1 86 ? -0.982 -11.185 -18.859 1.00 90.75 86 ARG A C 1
ATOM 670 O O . ARG A 1 86 ? -0.472 -11.011 -17.759 1.00 90.75 86 ARG A O 1
ATOM 677 N N . ASP A 1 87 ? -1.387 -12.362 -19.316 1.00 91.00 87 ASP A N 1
ATOM 678 C CA . ASP A 1 87 ? -1.532 -13.537 -18.462 1.00 91.00 87 ASP A CA 1
ATOM 679 C C . ASP A 1 87 ? -0.203 -14.293 -18.303 1.00 91.00 87 ASP A C 1
ATOM 681 O O . ASP A 1 87 ? 0.030 -14.912 -17.267 1.00 91.00 87 ASP A O 1
ATOM 685 N N . ARG A 1 88 ? 0.698 -14.204 -19.294 1.00 90.75 88 ARG A N 1
ATOM 686 C CA . ARG A 1 88 ? 1.975 -14.941 -19.306 1.00 90.75 88 ARG A CA 1
ATOM 687 C C . ARG A 1 88 ? 3.202 -14.127 -18.907 1.00 90.75 88 ARG A C 1
ATOM 689 O O . ARG A 1 88 ? 4.208 -14.733 -18.555 1.00 90.75 88 ARG A O 1
ATOM 696 N N . PHE A 1 89 ? 3.147 -12.797 -18.998 1.00 92.75 89 PHE A N 1
ATOM 697 C CA . PHE A 1 89 ? 4.305 -11.932 -18.752 1.00 92.75 89 PHE A CA 1
ATOM 698 C C . PHE A 1 89 ? 4.072 -10.888 -17.660 1.00 92.75 89 PHE A C 1
ATOM 700 O O . PHE A 1 89 ? 4.919 -10.717 -16.791 1.00 92.75 89 PHE A O 1
ATOM 707 N N . LEU A 1 90 ? 2.939 -10.179 -17.685 1.00 94.19 90 LEU A N 1
ATOM 708 C CA . LEU A 1 90 ? 2.714 -9.074 -16.744 1.00 94.19 90 LEU A CA 1
ATOM 709 C C . LEU A 1 90 ? 2.364 -9.549 -15.330 1.00 94.19 90 LEU A C 1
ATOM 711 O O . LEU A 1 90 ? 2.705 -8.879 -14.352 1.00 94.19 90 LEU A O 1
ATOM 715 N N . VAL A 1 91 ? 1.666 -10.681 -15.206 1.00 91.81 91 VAL A N 1
ATOM 716 C CA . VAL A 1 91 ? 1.308 -11.259 -13.905 1.00 91.81 91 VAL A CA 1
ATOM 717 C C . VAL A 1 91 ? 2.577 -11.615 -13.129 1.00 91.81 91 VAL A C 1
ATOM 719 O O . VAL A 1 91 ? 3.432 -12.349 -13.610 1.00 91.81 91 VAL A O 1
ATOM 722 N N . GLY A 1 92 ? 2.682 -11.097 -11.905 1.00 87.94 92 GLY A N 1
ATOM 723 C CA . GLY A 1 92 ? 3.843 -11.298 -11.032 1.00 87.94 92 GLY A CA 1
ATOM 724 C C . GLY A 1 92 ? 4.886 -10.180 -11.099 1.00 87.94 92 GLY A C 1
ATOM 725 O O . GLY A 1 92 ? 5.737 -10.113 -10.213 1.00 87.94 92 GLY A O 1
ATOM 726 N N . LEU A 1 93 ? 4.793 -9.261 -12.069 1.00 94.12 93 LEU A N 1
ATOM 727 C CA . LEU A 1 93 ? 5.673 -8.093 -12.117 1.00 94.12 93 LEU A CA 1
ATOM 728 C C . LEU A 1 93 ? 5.340 -7.078 -11.007 1.00 94.12 93 LEU A C 1
ATOM 730 O O . LEU A 1 93 ? 4.170 -6.901 -10.639 1.00 94.12 93 LEU A O 1
ATOM 734 N N . PRO A 1 94 ? 6.352 -6.366 -10.476 1.00 92.75 94 PRO A N 1
ATOM 735 C CA . PRO A 1 94 ? 6.147 -5.368 -9.435 1.00 92.75 94 PRO A CA 1
ATOM 736 C C . PRO A 1 94 ? 5.231 -4.244 -9.919 1.00 92.75 94 PRO A C 1
ATOM 738 O O . PRO A 1 94 ? 5.385 -3.712 -11.020 1.00 92.75 94 PRO A O 1
ATOM 741 N N . SER A 1 95 ? 4.288 -3.848 -9.066 1.00 87.94 95 SER A N 1
ATOM 742 C CA . SER A 1 95 ? 3.362 -2.740 -9.329 1.00 87.94 95 SER A CA 1
ATOM 743 C C . SER A 1 95 ? 2.477 -2.922 -10.573 1.00 87.94 95 SER A C 1
ATOM 745 O O . SER A 1 95 ? 1.994 -1.930 -11.126 1.00 87.94 95 SER A O 1
ATOM 747 N N . VAL A 1 96 ? 2.213 -4.174 -10.984 1.00 91.88 96 VAL A N 1
ATOM 748 C CA . VAL A 1 96 ? 1.342 -4.514 -12.129 1.00 91.88 96 VAL A CA 1
ATOM 749 C C . VAL A 1 96 ? -0.062 -3.907 -12.019 1.00 91.88 96 VAL A C 1
ATOM 751 O O . VAL A 1 96 ? -0.653 -3.533 -13.030 1.00 91.88 96 VAL A O 1
ATOM 754 N N . LEU A 1 97 ? -0.571 -3.718 -10.792 1.00 90.31 97 LEU A N 1
ATOM 755 C CA . LEU A 1 97 ? -1.869 -3.084 -10.516 1.00 90.31 97 LEU A CA 1
ATOM 756 C C . LEU A 1 97 ? -1.999 -1.685 -11.145 1.00 90.31 97 LEU A C 1
ATOM 758 O O . LEU A 1 97 ? -3.096 -1.255 -11.488 1.00 90.31 97 LEU A O 1
ATOM 762 N N . PHE A 1 98 ? -0.881 -0.983 -11.310 1.00 89.81 98 PHE A N 1
ATOM 763 C CA . PHE A 1 98 ? -0.833 0.383 -11.823 1.00 89.81 98 PHE A CA 1
ATOM 764 C C . PHE A 1 98 ? -0.395 0.455 -13.293 1.00 89.81 98 PHE A C 1
ATOM 766 O O . PHE A 1 98 ? -0.180 1.544 -13.823 1.00 89.81 98 PHE A O 1
ATOM 773 N N . TYR A 1 99 ? -0.250 -0.683 -13.980 1.00 93.12 99 TYR A N 1
ATOM 774 C CA . TYR A 1 99 ? 0.120 -0.701 -15.393 1.00 93.12 99 TYR A CA 1
ATOM 775 C C . TYR A 1 99 ? -1.098 -0.356 -16.255 1.00 93.12 99 TYR A C 1
ATOM 777 O O . TYR A 1 99 ? -1.922 -1.202 -16.611 1.00 93.12 99 TYR A O 1
ATOM 785 N N . GLY A 1 100 ? -1.227 0.903 -16.647 1.00 91.44 100 GLY A N 1
ATOM 786 C CA . GLY A 1 100 ? -2.146 1.296 -17.714 1.00 91.44 100 GLY A CA 1
ATOM 787 C C . GLY A 1 100 ? -1.571 1.021 -19.113 1.00 91.44 100 GLY A C 1
ATOM 788 O O . GLY A 1 100 ? -0.538 0.370 -19.266 1.00 91.44 100 GLY A O 1
ATOM 789 N N . ALA A 1 101 ? -2.260 1.506 -20.150 1.00 92.25 101 ALA A N 1
ATOM 790 C CA . ALA A 1 101 ? -1.976 1.148 -21.542 1.00 92.25 101 ALA A CA 1
ATOM 791 C C . ALA A 1 101 ? -0.534 1.460 -21.988 1.00 92.25 101 ALA A C 1
ATOM 793 O O . ALA A 1 101 ? 0.093 0.619 -22.618 1.00 92.25 101 ALA A O 1
ATOM 794 N N . GLY A 1 102 ? 0.023 2.620 -21.614 1.00 92.31 102 GLY A N 1
ATOM 795 C CA . GLY A 1 102 ? 1.385 3.008 -22.010 1.00 92.31 102 GLY A CA 1
ATOM 796 C C . GLY A 1 102 ? 2.461 2.034 -21.518 1.00 92.31 102 GLY A C 1
ATOM 797 O O . GLY A 1 102 ? 3.261 1.547 -22.312 1.00 92.31 102 GLY A O 1
ATOM 798 N N . ILE A 1 103 ? 2.436 1.691 -20.226 1.00 95.19 103 ILE A N 1
ATOM 799 C CA . ILE A 1 103 ? 3.377 0.725 -19.637 1.00 95.19 103 ILE A CA 1
ATOM 800 C C . ILE A 1 103 ? 3.151 -0.673 -20.221 1.00 95.19 103 ILE A C 1
ATOM 802 O O . ILE A 1 103 ? 4.112 -1.337 -20.608 1.00 95.19 103 ILE A O 1
ATOM 806 N N . ARG A 1 104 ? 1.887 -1.106 -20.346 1.00 95.25 104 ARG A N 1
ATOM 807 C CA . ARG A 1 104 ? 1.551 -2.410 -20.937 1.00 95.25 104 ARG A CA 1
ATOM 808 C C . ARG A 1 104 ? 2.075 -2.544 -22.362 1.00 95.25 104 ARG A C 1
ATOM 810 O O . ARG A 1 104 ? 2.680 -3.558 -22.672 1.00 95.25 104 ARG A O 1
ATOM 817 N N . ASN A 1 105 ? 1.918 -1.521 -23.197 1.00 94.75 105 ASN A N 1
ATOM 818 C CA . ASN A 1 105 ? 2.386 -1.555 -24.582 1.00 94.75 105 ASN A CA 1
ATOM 819 C C . ASN A 1 105 ? 3.909 -1.724 -24.668 1.00 94.75 105 ASN A C 1
ATOM 821 O O . ASN A 1 105 ? 4.380 -2.537 -25.458 1.00 94.75 105 ASN A O 1
ATOM 825 N N . VAL A 1 106 ? 4.677 -1.010 -23.835 1.00 94.44 106 VAL A N 1
ATOM 826 C CA . VAL A 1 106 ? 6.145 -1.137 -23.806 1.00 94.44 106 VAL A CA 1
ATOM 827 C C . VAL A 1 106 ? 6.566 -2.531 -23.344 1.00 94.44 106 VAL A C 1
ATOM 829 O O . VAL A 1 106 ? 7.392 -3.167 -23.994 1.00 94.44 106 VAL A O 1
ATOM 832 N N . LEU A 1 107 ? 5.980 -3.026 -22.253 1.00 95.31 107 LEU A N 1
ATOM 833 C CA . LEU A 1 107 ? 6.331 -4.327 -21.683 1.00 95.31 107 LEU A CA 1
ATOM 834 C C . LEU A 1 107 ? 5.885 -5.502 -22.559 1.00 95.31 107 LEU A C 1
ATOM 836 O O . LEU A 1 107 ? 6.613 -6.482 -22.677 1.00 95.31 107 LEU A O 1
ATOM 840 N N . CYS A 1 108 ? 4.733 -5.405 -23.218 1.00 95.06 108 CYS A N 1
ATOM 841 C CA . CYS A 1 108 ? 4.274 -6.438 -24.142 1.00 95.06 108 CYS A CA 1
ATOM 842 C C . CYS A 1 108 ? 5.048 -6.433 -25.457 1.00 95.06 108 CYS A C 1
ATOM 844 O O . CYS A 1 108 ? 5.356 -7.503 -25.972 1.00 95.06 108 CYS A O 1
ATOM 846 N N . ALA A 1 109 ? 5.430 -5.260 -25.973 1.00 93.31 109 ALA A N 1
ATOM 847 C CA . ALA A 1 109 ? 6.343 -5.184 -27.110 1.00 93.31 109 ALA A CA 1
ATOM 848 C C . ALA A 1 109 ? 7.717 -5.778 -26.763 1.00 93.31 109 ALA A C 1
ATOM 850 O O . ALA A 1 109 ? 8.318 -6.454 -27.591 1.00 93.31 109 ALA A O 1
ATOM 851 N N . PHE A 1 110 ? 8.182 -5.574 -25.527 1.00 92.69 110 PHE A N 1
ATOM 852 C CA . PHE A 1 110 ? 9.400 -6.198 -25.023 1.00 92.69 110 PHE A CA 1
ATOM 853 C C . PHE A 1 110 ? 9.268 -7.723 -24.921 1.00 92.69 110 PHE A C 1
ATOM 855 O O . PHE A 1 110 ? 10.131 -8.435 -25.417 1.00 92.69 110 PHE A O 1
ATOM 862 N N . ALA A 1 111 ? 8.177 -8.246 -24.360 1.00 92.44 111 ALA A N 1
ATOM 863 C CA . ALA A 1 111 ? 7.951 -9.692 -24.260 1.00 92.44 111 ALA A CA 1
ATOM 864 C C . ALA A 1 111 ? 7.795 -10.391 -25.624 1.00 92.44 111 ALA A C 1
ATOM 866 O O . ALA A 1 111 ? 8.125 -11.571 -25.758 1.00 92.44 111 ALA A O 1
ATOM 867 N N . ALA A 1 112 ? 7.296 -9.667 -26.628 1.00 91.75 112 ALA A N 1
ATOM 868 C CA . ALA A 1 112 ? 7.157 -10.142 -28.003 1.00 91.75 112 ALA A CA 1
ATOM 869 C C . ALA A 1 112 ? 8.452 -10.028 -28.826 1.00 91.75 112 ALA A C 1
ATOM 871 O O . ALA A 1 112 ? 8.516 -10.558 -29.937 1.00 91.75 112 ALA A O 1
ATOM 872 N N . ALA A 1 113 ? 9.475 -9.338 -28.317 1.00 89.12 113 ALA A N 1
ATOM 873 C CA . ALA A 1 113 ? 10.755 -9.203 -28.995 1.00 89.12 113 ALA A CA 1
ATOM 874 C C . ALA A 1 113 ? 11.611 -10.470 -28.853 1.00 89.12 113 ALA A C 1
ATOM 876 O O . ALA A 1 113 ? 11.453 -11.264 -27.925 1.00 89.12 113 ALA A O 1
ATOM 877 N N . ASN A 1 114 ? 12.525 -10.660 -29.804 1.00 86.31 114 ASN A N 1
ATOM 878 C CA . ASN A 1 114 ? 13.460 -11.774 -29.785 1.00 86.31 114 ASN A CA 1
ATOM 879 C C . ASN A 1 114 ? 14.766 -11.357 -29.099 1.00 86.31 114 ASN A C 1
ATOM 881 O O . ASN A 1 114 ? 15.575 -10.649 -29.693 1.00 86.31 114 ASN A O 1
ATOM 885 N N . HIS A 1 115 ? 14.969 -11.839 -27.873 1.00 81.94 115 HIS A N 1
ATOM 886 C CA . HIS A 1 115 ? 16.139 -11.512 -27.049 1.00 81.94 115 HIS A CA 1
ATOM 887 C C . HIS A 1 115 ? 17.330 -12.450 -27.265 1.00 81.94 115 HIS A C 1
ATOM 889 O O . HIS A 1 115 ? 18.367 -12.263 -26.650 1.00 81.94 115 HIS A O 1
ATOM 895 N N . SER A 1 116 ? 17.229 -13.423 -28.178 1.00 72.25 116 SER A N 1
ATOM 896 C CA . SER A 1 116 ? 18.298 -14.398 -28.447 1.00 72.25 116 SER A CA 1
ATOM 897 C C . SER A 1 116 ? 19.532 -13.818 -29.162 1.00 72.25 116 SER A C 1
ATOM 899 O O . SER A 1 116 ? 20.465 -14.563 -29.461 1.00 72.25 116 SER A O 1
ATOM 901 N N . SER A 1 117 ? 19.542 -12.521 -29.502 1.00 64.56 117 SER A N 1
ATOM 902 C CA . SER A 1 117 ? 20.656 -11.874 -30.204 1.00 64.56 117 SER A CA 1
ATOM 903 C C . SER A 1 117 ? 21.560 -11.095 -29.230 1.00 64.56 117 SER A C 1
ATOM 905 O O . SER A 1 117 ? 21.056 -10.229 -28.515 1.00 64.56 117 SER A O 1
ATOM 907 N N . PRO A 1 118 ? 22.895 -11.304 -29.230 1.00 56.84 118 PRO A N 1
ATOM 908 C CA . PRO A 1 118 ? 23.823 -10.764 -28.222 1.00 56.84 118 PRO A CA 1
ATOM 909 C C . PRO A 1 118 ? 23.959 -9.232 -28.128 1.00 56.84 118 PRO A C 1
ATOM 911 O O . PRO A 1 118 ? 24.725 -8.741 -27.299 1.00 56.84 118 PRO A O 1
ATOM 914 N N . SER A 1 119 ? 23.280 -8.456 -28.973 1.00 53.12 119 SER A N 1
ATOM 915 C CA . SER A 1 119 ? 23.538 -7.020 -29.140 1.00 53.12 119 SER A CA 1
ATOM 916 C C . SER A 1 119 ? 22.319 -6.118 -28.955 1.00 53.12 119 SER A C 1
ATOM 918 O O . SER A 1 119 ? 22.387 -4.946 -29.327 1.00 53.12 119 SER A O 1
ATOM 920 N N . ASP A 1 120 ? 21.205 -6.614 -28.411 1.00 61.28 120 ASP A N 1
ATOM 921 C CA . ASP A 1 120 ? 19.970 -5.825 -28.353 1.00 61.28 120 ASP A CA 1
ATOM 922 C C . ASP A 1 120 ? 19.908 -4.912 -27.113 1.00 61.28 120 ASP A C 1
ATOM 924 O O . ASP A 1 120 ? 19.043 -5.002 -26.240 1.00 61.28 120 ASP A O 1
ATOM 928 N N . GLY A 1 121 ? 20.848 -3.961 -27.057 1.00 68.88 121 GLY A N 1
ATOM 929 C CA . GLY A 1 121 ? 20.791 -2.799 -26.162 1.00 68.88 121 GLY A CA 1
ATOM 930 C C . GLY A 1 121 ? 19.647 -1.835 -26.505 1.00 68.88 121 GLY A C 1
ATOM 931 O O . GLY A 1 121 ? 19.491 -0.807 -25.851 1.00 68.88 121 GLY A O 1
ATOM 932 N N . THR A 1 122 ? 18.828 -2.151 -27.514 1.00 83.31 122 THR A N 1
ATOM 933 C CA . THR A 1 122 ? 17.680 -1.339 -27.935 1.00 83.31 122 THR A CA 1
ATOM 934 C C . THR A 1 122 ? 16.661 -1.148 -26.823 1.00 83.31 122 THR A C 1
ATOM 936 O O . THR A 1 122 ? 15.996 -0.112 -26.801 1.00 83.31 122 THR A O 1
ATOM 939 N N . TRP A 1 123 ? 16.555 -2.106 -25.900 1.00 88.50 123 TRP A N 1
ATOM 940 C CA . TRP A 1 123 ? 15.639 -2.064 -24.764 1.00 88.50 123 TRP A CA 1
ATOM 941 C C . TRP A 1 123 ? 16.221 -1.389 -23.518 1.00 88.50 123 TRP A C 1
ATOM 943 O O . TRP A 1 123 ? 15.466 -1.133 -22.579 1.00 88.50 123 TRP A O 1
ATOM 953 N N . ASP A 1 124 ? 17.512 -1.033 -23.496 1.00 89.88 124 ASP A N 1
ATOM 954 C CA . ASP A 1 124 ? 18.076 -0.286 -22.366 1.00 89.88 124 ASP A CA 1
ATOM 955 C C . ASP A 1 124 ? 17.414 1.094 -22.259 1.00 89.88 124 ASP A C 1
ATOM 957 O O . ASP A 1 124 ? 17.272 1.828 -23.238 1.00 89.88 124 ASP A O 1
ATOM 961 N N . ARG A 1 125 ? 16.965 1.434 -21.046 1.00 91.19 125 ARG A N 1
ATOM 962 C CA . ARG A 1 125 ? 16.247 2.673 -20.698 1.00 91.19 125 ARG A CA 1
ATOM 963 C C . ARG A 1 125 ? 14.928 2.883 -21.443 1.00 91.19 125 ARG A C 1
ATOM 965 O O . ARG A 1 125 ? 14.329 3.952 -21.314 1.00 91.19 125 ARG A O 1
ATOM 972 N N . ARG A 1 126 ? 14.410 1.885 -22.164 1.00 94.31 126 ARG A N 1
ATOM 973 C CA . ARG A 1 126 ? 13.046 1.963 -22.699 1.00 94.31 126 ARG A CA 1
ATOM 974 C C . ARG A 1 126 ? 12.037 1.785 -21.581 1.00 94.31 126 ARG A C 1
ATOM 976 O O . ARG A 1 126 ? 12.165 0.891 -20.748 1.00 94.31 126 ARG A O 1
ATOM 983 N N . GLY A 1 127 ? 11.028 2.645 -21.567 1.00 95.50 127 GLY A N 1
ATOM 984 C CA . GLY A 1 127 ? 10.047 2.685 -20.499 1.00 95.50 127 GLY A CA 1
ATOM 985 C C . GLY A 1 127 ? 8.872 3.595 -20.806 1.00 95.50 127 GLY A C 1
ATOM 986 O O . GLY A 1 127 ? 8.795 4.202 -21.874 1.00 95.50 127 GLY A O 1
ATOM 987 N N . ALA A 1 128 ? 7.960 3.682 -19.848 1.00 96.69 128 ALA A N 1
ATOM 988 C CA . ALA A 1 128 ? 6.846 4.614 -19.876 1.00 96.69 128 ALA A CA 1
ATOM 989 C C . ALA A 1 128 ? 6.477 5.050 -18.456 1.00 96.69 128 ALA A C 1
ATOM 991 O O . ALA A 1 128 ? 6.621 4.290 -17.496 1.00 96.69 128 ALA A O 1
ATOM 992 N N . CYS A 1 129 ? 5.959 6.268 -18.350 1.00 96.00 129 CYS A N 1
ATOM 993 C CA . CYS A 1 129 ? 5.397 6.846 -17.144 1.00 96.00 129 CYS A CA 1
ATOM 994 C C . CYS A 1 129 ? 3.914 7.138 -17.327 1.00 96.00 129 CYS A C 1
ATOM 996 O O . CYS A 1 129 ? 3.465 7.510 -18.411 1.00 96.00 129 CYS A O 1
ATOM 998 N N . MET A 1 130 ? 3.154 7.019 -16.243 1.00 93.50 130 MET A N 1
ATOM 999 C CA . MET A 1 130 ? 1.745 7.377 -16.243 1.00 93.50 130 MET A CA 1
ATOM 1000 C C . MET A 1 130 ? 1.247 7.878 -14.902 1.00 93.50 130 MET A C 1
ATOM 1002 O O . MET A 1 130 ? 1.707 7.443 -13.845 1.00 93.50 130 MET A O 1
ATOM 1006 N N . TYR A 1 131 ? 0.275 8.783 -14.967 1.00 93.25 131 TYR A N 1
ATOM 1007 C CA . TYR A 1 131 ? -0.432 9.260 -13.793 1.00 93.25 131 TYR A CA 1
ATOM 1008 C C . TYR A 1 131 ? -1.308 8.172 -13.191 1.00 93.25 131 TYR A C 1
ATOM 1010 O O . TYR A 1 131 ? -1.920 7.362 -13.887 1.00 93.25 131 TYR A O 1
ATOM 1018 N N . ILE A 1 132 ? -1.403 8.212 -11.870 1.00 91.06 132 ILE A N 1
ATOM 1019 C CA . ILE A 1 132 ? -2.350 7.425 -11.100 1.00 91.06 132 ILE A CA 1
ATOM 1020 C C . ILE A 1 132 ? -3.375 8.412 -10.574 1.00 91.06 132 ILE A C 1
ATOM 1022 O O . ILE A 1 132 ? -3.035 9.312 -9.807 1.00 91.06 132 ILE A O 1
ATOM 1026 N N . THR A 1 133 ? -4.620 8.273 -11.014 1.00 89.69 133 THR A N 1
ATOM 1027 C CA . THR A 1 133 ? -5.691 9.221 -10.701 1.00 89.69 133 THR A CA 1
ATOM 1028 C C . THR A 1 133 ? -6.788 8.565 -9.877 1.00 89.69 133 THR A C 1
ATOM 1030 O O . THR A 1 133 ? -7.308 7.530 -10.285 1.00 89.69 133 THR A O 1
ATOM 1033 N N . TYR A 1 134 ? -7.205 9.204 -8.783 1.00 87.31 134 TYR A N 1
ATOM 1034 C CA . TYR A 1 134 ? -8.427 8.871 -8.043 1.00 87.31 134 TYR A CA 1
ATOM 1035 C C . TYR A 1 134 ? -9.382 10.056 -8.076 1.00 87.31 134 TYR A C 1
ATOM 1037 O O . TYR A 1 134 ? -8.970 11.181 -7.812 1.00 87.31 134 TYR A O 1
ATOM 1045 N N . PHE A 1 135 ? -10.654 9.805 -8.406 1.00 86.00 135 PHE A N 1
ATOM 1046 C CA . PHE A 1 135 ? -11.680 10.849 -8.545 1.00 86.00 135 PHE A CA 1
ATOM 1047 C C . PHE A 1 135 ? -11.204 12.036 -9.405 1.00 86.00 135 PHE A C 1
ATOM 1049 O O . PHE A 1 135 ? -11.359 13.194 -9.028 1.00 86.00 135 PHE A O 1
ATOM 1056 N N . SER A 1 136 ? -10.559 11.732 -10.537 1.00 84.44 136 SER A N 1
ATOM 1057 C CA . SER A 1 136 ? -9.976 12.712 -11.470 1.00 84.44 136 SER A CA 1
ATOM 1058 C C . SER A 1 136 ? -8.831 13.573 -10.910 1.00 84.44 136 SER A C 1
ATOM 1060 O O . SER A 1 136 ? -8.372 14.491 -11.582 1.00 84.44 136 SER A O 1
ATOM 1062 N N . MET A 1 137 ? -8.319 13.270 -9.714 1.00 85.88 137 MET A N 1
ATOM 1063 C CA . MET A 1 137 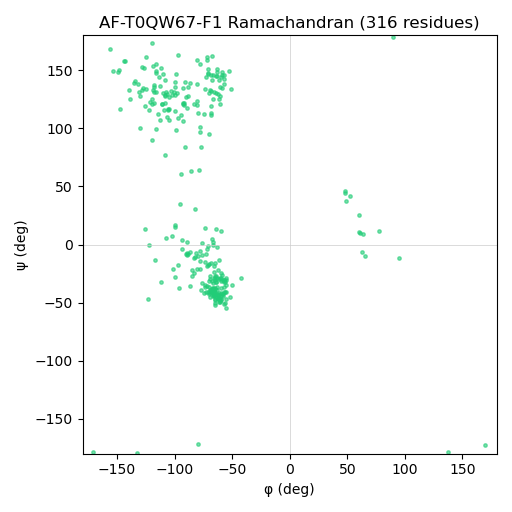? -7.131 13.904 -9.139 1.00 85.88 137 MET A CA 1
ATOM 1064 C C . MET A 1 137 ? -5.928 12.971 -9.274 1.00 85.88 137 MET A C 1
ATOM 1066 O O . MET A 1 137 ? -5.997 11.814 -8.860 1.00 85.88 137 MET A O 1
ATOM 1070 N N . ALA A 1 138 ? -4.811 13.460 -9.817 1.00 89.31 138 ALA A N 1
ATOM 1071 C CA . ALA A 1 138 ? -3.566 12.695 -9.865 1.00 89.31 138 ALA A CA 1
ATOM 1072 C C . ALA A 1 138 ? -3.009 12.528 -8.446 1.00 89.31 138 ALA A C 1
ATOM 1074 O O . ALA A 1 138 ? -2.582 13.493 -7.837 1.00 89.31 138 ALA A O 1
ATOM 1075 N N . ILE A 1 139 ? -3.010 11.317 -7.899 1.00 89.75 139 ILE A N 1
ATOM 1076 C CA . ILE A 1 139 ? -2.474 11.020 -6.560 1.00 89.75 139 ILE A CA 1
ATOM 1077 C C . ILE A 1 139 ? -0.991 10.640 -6.590 1.00 89.75 139 ILE A C 1
ATOM 1079 O O . ILE A 1 139 ? -0.359 10.500 -5.546 1.00 89.75 139 ILE A O 1
ATOM 1083 N N . GLY A 1 140 ? -0.433 10.470 -7.782 1.00 92.75 140 GLY A N 1
ATOM 1084 C CA . GLY A 1 140 ? 0.944 10.070 -7.996 1.00 92.75 140 GLY A CA 1
ATOM 1085 C C . GLY A 1 140 ? 1.191 9.725 -9.454 1.00 92.75 140 GLY A C 1
ATOM 1086 O O . GLY A 1 140 ? 0.326 9.906 -10.315 1.00 92.75 140 GLY A O 1
ATOM 1087 N N . HIS A 1 141 ? 2.372 9.194 -9.722 1.00 94.88 141 HIS A N 1
ATOM 1088 C CA . HIS A 1 141 ? 2.685 8.579 -11.000 1.00 94.88 141 HIS A CA 1
ATOM 1089 C C . HIS A 1 141 ? 3.583 7.369 -10.817 1.00 94.88 141 HIS A C 1
ATOM 1091 O O . HIS A 1 141 ? 4.315 7.249 -9.835 1.00 94.88 141 HIS A O 1
ATOM 1097 N N . GLN A 1 142 ? 3.544 6.500 -11.815 1.00 95.38 142 GLN A N 1
ATOM 1098 C CA . GLN A 1 142 ? 4.404 5.341 -11.895 1.00 95.38 142 GLN A CA 1
ATOM 1099 C C . GLN A 1 142 ? 5.164 5.342 -13.207 1.00 95.38 142 GLN A C 1
ATOM 1101 O O . GLN A 1 142 ? 4.577 5.541 -1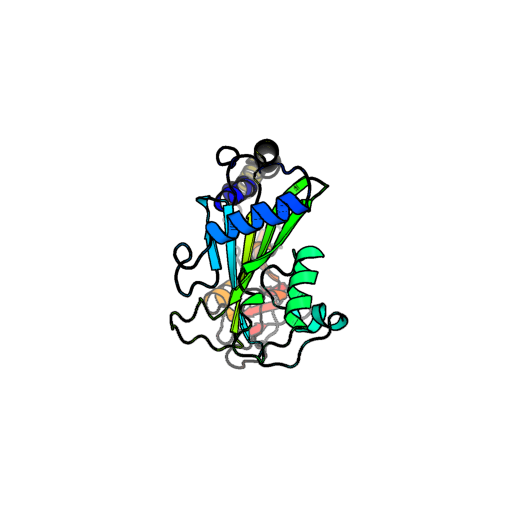4.267 1.00 95.38 142 GLN A O 1
ATOM 1106 N N . CYS A 1 143 ? 6.461 5.089 -13.112 1.00 97.00 143 CYS A N 1
ATOM 1107 C CA . CYS A 1 143 ? 7.361 4.907 -14.233 1.00 97.00 143 CYS A CA 1
ATOM 1108 C C . CYS A 1 143 ? 7.932 3.501 -14.191 1.00 97.00 143 CYS A C 1
ATOM 1110 O O . CYS A 1 143 ? 8.336 3.019 -13.135 1.00 97.00 143 CYS A O 1
ATOM 1112 N N . VAL A 1 144 ? 7.989 2.858 -15.347 1.00 97.06 144 VAL A N 1
ATOM 1113 C CA . VAL A 1 144 ? 8.628 1.558 -15.503 1.00 97.06 144 VAL A CA 1
ATOM 1114 C C . VAL A 1 144 ? 9.602 1.646 -16.658 1.00 97.06 144 VAL A C 1
ATOM 1116 O O . VAL A 1 144 ? 9.242 2.157 -17.717 1.00 97.06 144 VAL A O 1
ATOM 1119 N N . TRP A 1 145 ? 10.822 1.158 -16.462 1.00 96.38 145 TRP A N 1
ATOM 1120 C CA . TRP A 1 145 ? 11.812 1.052 -17.525 1.00 96.38 145 TRP A CA 1
ATOM 1121 C C . TRP A 1 145 ? 12.667 -0.197 -17.387 1.00 96.38 145 TRP A C 1
ATOM 1123 O O . TRP A 1 145 ? 12.793 -0.784 -16.313 1.00 96.38 145 TRP A O 1
ATOM 1133 N N . LEU A 1 146 ? 13.251 -0.591 -18.508 1.00 94.00 146 LEU A N 1
ATOM 1134 C CA . LEU A 1 146 ? 14.129 -1.741 -18.621 1.00 94.00 146 LEU A CA 1
ATOM 1135 C C . LEU A 1 146 ? 15.585 -1.286 -18.576 1.00 94.00 146 LEU A C 1
ATOM 1137 O O . LEU A 1 146 ? 15.932 -0.199 -19.044 1.00 94.00 146 LEU A O 1
ATOM 1141 N N . ARG A 1 147 ? 16.444 -2.122 -18.004 1.00 91.00 147 ARG A N 1
ATOM 1142 C CA . ARG A 1 147 ? 17.898 -1.973 -18.029 1.00 91.00 147 ARG A CA 1
ATOM 1143 C C . ARG A 1 147 ? 18.508 -3.267 -18.531 1.00 91.00 147 ARG A C 1
ATOM 1145 O O . ARG A 1 147 ? 18.083 -4.341 -18.108 1.00 91.00 147 ARG A O 1
ATOM 1152 N N . ALA A 1 148 ? 19.467 -3.165 -19.440 1.00 88.19 148 ALA A N 1
ATOM 1153 C CA . ALA A 1 148 ? 20.177 -4.341 -19.925 1.00 88.19 148 ALA A CA 1
ATOM 1154 C C . ALA A 1 148 ? 21.065 -4.921 -18.809 1.00 88.19 148 ALA A C 1
ATOM 1156 O O . ALA A 1 148 ? 21.791 -4.178 -18.144 1.00 88.19 148 ALA A O 1
ATOM 1157 N N . GLY A 1 149 ? 21.015 -6.239 -18.612 1.00 86.25 149 GLY A N 1
ATOM 1158 C CA . GLY A 1 149 ? 21.787 -6.950 -17.594 1.00 86.25 149 GLY A CA 1
ATOM 1159 C C . GLY A 1 149 ? 21.096 -7.071 -16.232 1.00 86.25 149 GLY A C 1
ATOM 1160 O O . GLY A 1 149 ? 19.984 -6.586 -16.000 1.00 86.25 149 GLY A O 1
ATOM 1161 N N . ASN A 1 150 ? 21.786 -7.750 -15.315 1.00 87.00 150 ASN A N 1
ATOM 1162 C CA . ASN A 1 150 ? 21.346 -7.956 -13.940 1.00 87.00 150 ASN A CA 1
ATOM 1163 C C . ASN A 1 150 ? 22.024 -6.946 -13.000 1.00 87.00 150 ASN A C 1
ATOM 1165 O O . ASN A 1 150 ? 23.151 -7.157 -12.561 1.00 87.00 150 ASN A O 1
ATOM 1169 N N . GLU A 1 151 ? 21.331 -5.857 -12.655 1.00 81.56 151 GLU A N 1
ATOM 1170 C CA . GLU A 1 151 ? 21.867 -4.842 -11.731 1.00 81.56 151 GLU A CA 1
ATOM 1171 C C . GLU A 1 151 ? 21.912 -5.313 -10.263 1.00 81.56 151 GLU A C 1
ATOM 1173 O O . GLU A 1 151 ? 22.442 -4.609 -9.401 1.00 81.56 151 GLU A O 1
ATOM 1178 N N . 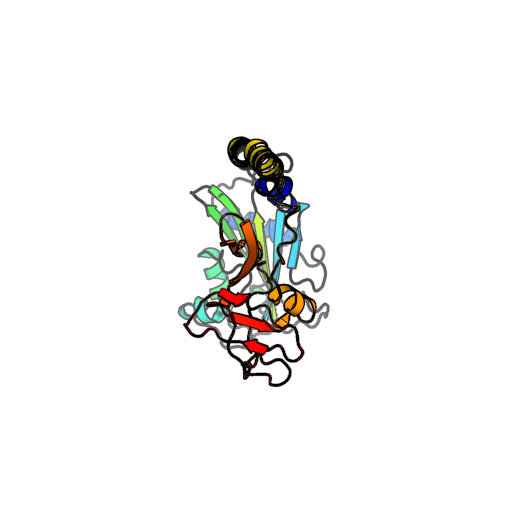LEU A 1 152 ? 21.332 -6.477 -9.949 1.00 83.75 152 LEU A N 1
ATOM 1179 C CA . LEU A 1 152 ? 21.231 -6.992 -8.583 1.00 83.75 152 LEU A CA 1
ATOM 1180 C C . LEU A 1 152 ? 22.315 -8.003 -8.220 1.00 83.75 152 LEU A C 1
ATOM 1182 O O . LEU A 1 152 ? 22.523 -8.219 -7.032 1.00 83.75 152 LEU A O 1
ATOM 1186 N N . ASP A 1 153 ? 23.000 -8.600 -9.193 1.00 77.31 153 ASP A N 1
ATOM 1187 C CA . ASP A 1 153 ? 23.968 -9.674 -8.924 1.00 77.31 153 ASP A CA 1
ATOM 1188 C C . ASP A 1 153 ? 25.356 -9.149 -8.525 1.00 77.31 153 ASP A C 1
ATOM 1190 O O . ASP A 1 153 ? 26.210 -9.907 -8.079 1.00 77.31 153 ASP A O 1
ATOM 1194 N N . GLY A 1 154 ? 25.622 -7.845 -8.682 1.00 63.69 154 GLY A N 1
ATOM 1195 C CA . GLY A 1 154 ? 26.926 -7.230 -8.373 1.00 63.69 154 GLY A CA 1
ATOM 1196 C C . GLY A 1 154 ? 28.103 -7.756 -9.214 1.00 63.69 154 GLY A C 1
ATOM 1197 O O . GLY A 1 154 ? 29.207 -7.221 -9.133 1.00 63.69 154 GLY A O 1
ATOM 1198 N N . SER A 1 155 ? 27.868 -8.781 -10.032 1.00 61.88 155 SER A N 1
ATOM 1199 C CA . SER A 1 155 ? 28.781 -9.392 -10.978 1.00 61.88 155 SER A CA 1
ATOM 1200 C C . SER A 1 155 ? 28.602 -8.718 -12.346 1.00 61.88 155 SER A C 1
ATOM 1202 O O . SER A 1 155 ? 27.490 -8.510 -12.828 1.00 61.88 155 SER A O 1
ATOM 1204 N N . ASN A 1 156 ? 29.704 -8.376 -13.016 1.00 57.75 156 ASN A N 1
ATOM 1205 C CA . ASN A 1 156 ? 29.669 -7.830 -14.382 1.00 57.75 156 ASN A CA 1
ATOM 1206 C C . ASN A 1 156 ? 29.347 -8.903 -15.444 1.00 57.75 156 ASN A C 1
ATOM 1208 O O . ASN A 1 156 ? 29.566 -8.680 -16.635 1.00 57.75 156 ASN A O 1
ATOM 1212 N N . THR A 1 157 ? 28.857 -10.082 -15.048 1.00 56.12 157 THR A N 1
ATOM 1213 C CA . THR A 1 157 ? 28.445 -11.132 -15.982 1.00 56.12 157 THR A CA 1
ATOM 1214 C C . THR A 1 157 ? 27.086 -10.785 -16.578 1.00 56.12 157 THR A C 1
ATOM 1216 O O . THR A 1 157 ? 26.033 -11.225 -16.124 1.00 56.12 157 THR A O 1
ATOM 1219 N N . SER A 1 158 ? 27.115 -9.962 -17.623 1.00 58.09 158 SER A N 1
ATOM 1220 C CA . SER A 1 158 ? 25.957 -9.652 -18.451 1.00 58.09 158 SER A CA 1
ATOM 1221 C C . SER A 1 158 ? 25.575 -10.876 -19.285 1.00 58.09 158 SER A C 1
ATOM 1223 O O . SER A 1 158 ? 26.131 -11.095 -20.361 1.00 58.09 158 SER A O 1
ATOM 1225 N N . SER A 1 159 ? 24.632 -11.692 -18.808 1.00 65.50 159 SER A N 1
ATOM 1226 C CA . SER A 1 159 ? 23.972 -12.647 -19.702 1.00 65.50 159 SER A CA 1
ATOM 1227 C C . SER A 1 159 ? 23.083 -11.860 -20.667 1.00 65.50 159 SER A C 1
ATOM 1229 O O . SER A 1 159 ? 22.287 -11.037 -20.209 1.00 65.50 159 SER A O 1
ATOM 1231 N N . HIS A 1 160 ? 23.186 -12.134 -21.964 1.00 71.88 160 HIS A N 1
ATOM 1232 C CA . HIS A 1 160 ? 22.454 -11.409 -23.008 1.00 71.88 160 HIS A CA 1
ATOM 1233 C C . HIS A 1 160 ? 20.924 -11.483 -22.861 1.00 71.88 160 HIS A C 1
ATOM 1235 O O . HIS A 1 160 ? 20.234 -10.552 -23.258 1.00 71.88 160 HIS A O 1
ATOM 1241 N N . ASP A 1 161 ? 20.414 -12.516 -22.189 1.00 80.81 161 ASP A N 1
ATOM 1242 C CA . ASP A 1 161 ? 18.975 -12.744 -22.030 1.00 80.81 161 ASP A CA 1
ATOM 1243 C C . ASP A 1 161 ? 18.412 -12.150 -20.728 1.00 80.81 161 ASP A C 1
ATOM 1245 O O . ASP A 1 161 ? 17.245 -12.367 -20.406 1.00 80.81 161 ASP A O 1
ATOM 1249 N N . THR A 1 162 ? 19.221 -11.442 -19.933 1.00 88.25 162 THR A N 1
ATOM 1250 C CA . THR A 1 162 ? 18.783 -10.927 -18.628 1.00 88.25 162 THR A CA 1
ATOM 1251 C C . THR A 1 162 ? 18.643 -9.415 -18.643 1.00 88.25 162 THR A C 1
ATOM 1253 O O . THR A 1 162 ? 19.565 -8.687 -19.007 1.00 88.25 162 THR A O 1
ATOM 1256 N N . TYR A 1 163 ? 17.494 -8.946 -18.167 1.00 90.69 163 TYR A N 1
ATOM 1257 C CA . TYR A 1 163 ? 17.163 -7.536 -18.024 1.00 90.69 163 TYR A CA 1
ATOM 1258 C C . TYR A 1 163 ? 16.720 -7.242 -16.597 1.00 90.69 163 TYR A C 1
ATOM 1260 O O . TYR A 1 163 ? 16.149 -8.090 -15.917 1.00 90.69 163 TYR A O 1
ATOM 1268 N N . THR A 1 164 ? 16.923 -6.012 -16.144 1.00 92.44 164 THR A N 1
ATOM 1269 C CA . THR A 1 164 ? 16.375 -5.532 -14.878 1.00 92.44 164 THR A CA 1
ATOM 1270 C C . THR A 1 164 ? 15.221 -4.586 -15.174 1.00 92.44 164 THR A C 1
ATOM 1272 O O . THR A 1 164 ? 15.398 -3.530 -15.778 1.00 92.44 164 THR A O 1
ATOM 1275 N N . LEU A 1 165 ? 14.025 -4.962 -14.742 1.00 95.25 165 LEU A N 1
ATOM 1276 C CA . LEU A 1 165 ? 12.859 -4.096 -14.711 1.00 95.25 165 LEU A CA 1
ATOM 1277 C C . LEU A 1 165 ? 12.939 -3.203 -13.480 1.00 95.25 165 LEU A C 1
ATOM 1279 O O . LEU A 1 165 ? 12.994 -3.702 -12.356 1.00 95.25 165 LEU A O 1
ATOM 1283 N N . VAL A 1 166 ? 12.896 -1.892 -13.682 1.00 95.75 166 VAL A N 1
ATOM 1284 C CA . VAL A 1 166 ? 12.821 -0.916 -12.598 1.00 95.75 166 VAL A CA 1
ATOM 1285 C C . VAL A 1 166 ? 11.450 -0.259 -12.636 1.00 95.75 166 VAL A C 1
ATOM 1287 O O . VAL A 1 166 ? 11.067 0.339 -13.640 1.00 95.75 166 VAL A O 1
ATOM 1290 N N . ALA A 1 167 ? 10.705 -0.381 -11.544 1.00 96.50 167 ALA A N 1
ATOM 1291 C CA . ALA 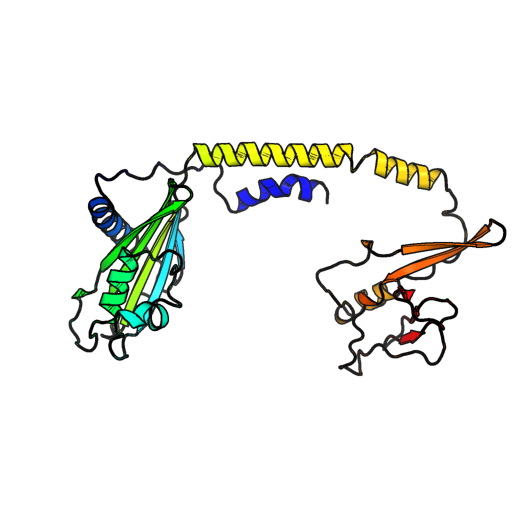A 1 167 ? 9.407 0.245 -11.352 1.00 96.50 167 ALA A CA 1
ATOM 1292 C C . ALA A 1 167 ? 9.516 1.280 -10.228 1.00 96.50 167 ALA A C 1
ATOM 1294 O O . ALA A 1 167 ? 9.715 0.922 -9.070 1.00 96.50 167 ALA A O 1
ATOM 1295 N N . ALA A 1 168 ? 9.383 2.560 -10.568 1.00 96.69 168 ALA A N 1
ATOM 1296 C CA . ALA A 1 168 ? 9.371 3.662 -9.615 1.00 96.69 168 ALA A CA 1
ATOM 1297 C C . ALA A 1 168 ? 7.955 4.221 -9.470 1.00 96.69 168 ALA A C 1
ATOM 1299 O O . ALA A 1 168 ? 7.299 4.547 -10.459 1.00 96.69 168 ALA A O 1
ATOM 1300 N N . HIS A 1 169 ? 7.494 4.356 -8.235 1.00 95.31 169 HIS A N 1
ATOM 1301 C CA . HIS A 1 169 ? 6.177 4.863 -7.888 1.00 95.31 169 HIS A CA 1
ATOM 1302 C C . HIS A 1 169 ? 6.323 6.078 -6.977 1.00 95.31 169 HIS A C 1
ATOM 1304 O O . HIS A 1 169 ? 6.805 5.958 -5.852 1.00 95.31 169 HIS A O 1
ATOM 1310 N N . LYS A 1 170 ? 5.896 7.249 -7.451 1.00 93.69 170 LYS A N 1
ATOM 1311 C CA . LYS A 1 170 ? 5.940 8.501 -6.695 1.00 93.69 170 LYS A CA 1
ATOM 1312 C C . LYS A 1 170 ? 4.542 8.918 -6.274 1.00 93.69 170 LYS A C 1
ATOM 1314 O O . LYS A 1 170 ? 3.658 9.065 -7.118 1.00 93.69 170 LYS A O 1
ATOM 1319 N N . VAL A 1 171 ? 4.371 9.187 -4.984 1.00 91.00 171 VAL A N 1
ATOM 1320 C CA . VAL A 1 171 ? 3.094 9.623 -4.409 1.00 91.00 171 VAL A CA 1
ATOM 1321 C C . VAL A 1 171 ? 3.088 11.143 -4.256 1.00 91.00 171 VAL A C 1
ATOM 1323 O O . VAL A 1 171 ? 4.020 11.740 -3.714 1.00 91.00 171 VAL A O 1
ATOM 1326 N N . TYR A 1 172 ? 2.029 11.791 -4.732 1.00 90.75 172 TYR A N 1
ATOM 1327 C CA . TYR A 1 172 ? 1.845 13.233 -4.604 1.00 90.75 172 TYR A CA 1
ATOM 1328 C C . TYR A 1 172 ? 1.178 13.590 -3.281 1.00 90.75 172 TYR A C 1
ATOM 1330 O O . TYR A 1 172 ? 0.212 12.963 -2.844 1.00 90.75 172 TYR A O 1
ATOM 1338 N N . THR A 1 173 ? 1.665 14.658 -2.658 1.00 86.50 173 THR A N 1
ATOM 1339 C CA . THR A 1 173 ? 1.111 15.173 -1.408 1.00 86.50 173 THR A CA 1
ATOM 1340 C C . THR A 1 173 ? 0.459 16.527 -1.639 1.00 86.50 173 THR A C 1
ATOM 1342 O O . THR A 1 173 ? 1.133 17.539 -1.799 1.00 86.50 173 THR A O 1
ATOM 1345 N N . TYR A 1 174 ? -0.870 16.565 -1.615 1.00 86.00 174 TYR A N 1
ATOM 1346 C CA . TYR A 1 174 ? -1.607 17.827 -1.622 1.00 86.00 174 TYR A CA 1
ATOM 1347 C C . TYR A 1 174 ? -1.817 18.309 -0.191 1.00 86.00 174 TYR A C 1
ATOM 1349 O O . TYR A 1 174 ? -2.509 17.643 0.586 1.00 86.00 174 TYR A O 1
ATOM 1357 N N . SER A 1 175 ? -1.255 19.472 0.145 1.00 86.00 175 SER A N 1
ATOM 1358 C CA . SER A 1 175 ? -1.356 20.061 1.489 1.00 86.00 175 SER A CA 1
ATOM 1359 C C . SER A 1 175 ? -2.812 20.242 1.944 1.00 86.00 175 SER A C 1
ATOM 1361 O O . SER A 1 175 ? -3.161 19.880 3.069 1.00 86.00 175 SER A O 1
ATOM 1363 N N . ALA A 1 176 ? -3.700 20.680 1.044 1.00 86.62 176 ALA A N 1
ATOM 1364 C CA . ALA A 1 176 ? -5.127 20.824 1.337 1.00 86.62 176 ALA A CA 1
ATOM 1365 C C . ALA A 1 176 ? -5.784 19.493 1.750 1.00 86.62 176 ALA A C 1
ATOM 1367 O O . ALA A 1 176 ? -6.471 19.432 2.768 1.00 86.62 176 ALA A O 1
ATOM 1368 N N . LEU A 1 177 ? -5.528 18.404 1.012 1.00 85.62 177 LEU A N 1
ATOM 1369 C CA . LEU A 1 177 ? -6.093 17.087 1.329 1.00 85.62 177 LEU A CA 1
ATOM 1370 C C . LEU A 1 177 ? -5.520 16.514 2.628 1.00 85.62 177 LEU A C 1
ATOM 1372 O O . LEU A 1 177 ? -6.256 15.908 3.403 1.00 85.62 177 LEU A O 1
ATOM 1376 N N . HIS A 1 178 ? -4.228 16.715 2.894 1.00 86.38 178 HIS A N 1
ATOM 1377 C CA . HIS A 1 178 ? -3.612 16.274 4.148 1.00 86.38 178 HIS A CA 1
ATOM 1378 C C . HIS A 1 178 ? -4.157 17.057 5.345 1.00 86.38 178 HIS A C 1
ATOM 1380 O O . HIS A 1 178 ? -4.448 16.462 6.382 1.00 86.38 178 HIS A O 1
ATOM 1386 N N . SER A 1 179 ? -4.369 18.365 5.185 1.00 88.94 179 SER A N 1
ATOM 1387 C CA . SER A 1 179 ? -4.970 19.214 6.217 1.00 88.94 179 SER A CA 1
ATOM 1388 C C . SER A 1 179 ? -6.424 18.824 6.484 1.00 88.94 179 SER A C 1
ATOM 1390 O O . SER A 1 179 ? -6.816 18.668 7.638 1.00 88.94 179 SER A O 1
ATOM 1392 N N . LEU A 1 180 ? -7.209 18.563 5.434 1.00 90.56 180 LEU A N 1
ATOM 1393 C CA . LEU A 1 180 ? -8.583 18.077 5.568 1.00 90.56 180 LEU A CA 1
ATOM 1394 C C . LEU A 1 180 ? -8.634 16.723 6.290 1.00 90.56 180 LEU A C 1
ATOM 1396 O O . LEU A 1 180 ? -9.403 16.558 7.236 1.00 90.56 180 LEU A O 1
ATOM 1400 N N . LYS A 1 181 ? -7.780 15.768 5.891 1.00 89.69 181 LYS A N 1
ATOM 1401 C CA . LYS A 1 181 ? -7.640 14.470 6.572 1.00 89.69 181 LYS A CA 1
ATOM 1402 C C . LYS A 1 181 ? -7.277 14.646 8.047 1.00 89.69 181 LYS A C 1
ATOM 1404 O O . LYS A 1 181 ? -7.827 13.941 8.888 1.00 89.69 181 LYS A O 1
ATOM 1409 N N . PHE A 1 182 ? -6.383 15.581 8.363 1.00 91.12 182 PHE A N 1
ATOM 1410 C CA . PHE A 1 182 ? -5.972 15.870 9.735 1.00 91.12 182 PHE A CA 1
ATOM 1411 C C . PHE A 1 182 ? -7.124 16.415 10.580 1.00 91.12 182 PHE A C 1
ATOM 1413 O O . PHE A 1 182 ? -7.424 15.853 11.633 1.00 91.12 182 PHE A O 1
ATOM 1420 N N . VAL A 1 183 ? -7.830 17.438 10.091 1.00 93.00 183 VAL A N 1
ATOM 1421 C CA . VAL A 1 183 ? -9.008 18.005 10.769 1.00 93.00 183 VAL A CA 1
ATOM 1422 C C . VAL A 1 183 ? -10.088 16.940 10.972 1.00 93.00 183 VAL A C 1
ATOM 1424 O O . VAL A 1 183 ? -10.645 16.827 12.062 1.00 93.00 183 VAL A O 1
ATOM 1427 N N . TYR A 1 184 ? -10.333 16.100 9.964 1.00 92.56 184 TYR A N 1
ATOM 1428 C CA . TYR A 1 184 ? -11.277 14.987 10.066 1.00 92.56 184 TYR A CA 1
ATOM 1429 C C . TYR A 1 184 ? -10.873 13.970 11.143 1.00 92.56 184 TYR A C 1
ATOM 1431 O O . TYR A 1 184 ? -11.700 13.579 11.968 1.00 92.56 184 TYR A O 1
ATOM 1439 N N . ARG A 1 185 ? -9.593 13.575 11.190 1.00 92.00 185 ARG A N 1
ATOM 1440 C CA . ARG A 1 185 ? -9.071 12.665 12.223 1.00 92.00 185 ARG A CA 1
ATOM 1441 C C . ARG A 1 185 ? -9.179 13.284 13.617 1.00 92.00 185 ARG A C 1
ATOM 1443 O O . ARG A 1 185 ? -9.546 12.567 14.546 1.00 92.00 185 ARG A O 1
ATOM 1450 N N . ILE A 1 186 ? -8.927 14.591 13.770 1.00 91.44 186 ILE A N 1
ATOM 1451 C CA . ILE A 1 186 ? -9.144 15.306 15.041 1.00 91.44 186 ILE A CA 1
ATOM 1452 C C . ILE A 1 186 ? -10.619 15.216 15.427 1.00 91.44 186 ILE A C 1
ATOM 1454 O O . ILE A 1 186 ? -10.930 14.830 16.552 1.00 91.44 186 ILE A O 1
ATOM 1458 N N . GLY A 1 187 ? -11.521 15.506 14.487 1.00 92.75 187 GLY A N 1
ATOM 1459 C CA . GLY A 1 187 ? -12.963 15.414 14.693 1.00 92.75 187 GLY A CA 1
ATOM 1460 C C . GLY A 1 187 ? -13.404 14.029 15.168 1.00 92.75 187 GLY A C 1
ATOM 1461 O O . GLY A 1 187 ? -14.114 13.928 16.166 1.00 92.75 187 GLY A O 1
ATOM 1462 N N . ILE A 1 188 ? -12.929 12.953 14.529 1.00 89.38 188 ILE A N 1
ATOM 1463 C CA . ILE A 1 188 ? -13.234 11.577 14.954 1.00 89.38 188 ILE A CA 1
ATOM 1464 C C . ILE A 1 188 ? -12.644 11.261 16.325 1.00 89.38 188 ILE A C 1
ATOM 1466 O O . ILE A 1 188 ? -13.327 10.640 17.138 1.00 89.38 188 ILE A O 1
ATOM 1470 N N . SER A 1 189 ? -11.403 11.658 16.610 1.00 89.69 189 SER A N 1
ATOM 1471 C CA . SER A 1 189 ? -10.796 11.432 17.926 1.00 89.69 189 SER A CA 1
ATOM 1472 C C . SER A 1 189 ? -11.581 12.141 19.032 1.00 89.69 189 SER A C 1
ATOM 1474 O O . SER A 1 189 ? -11.873 11.526 20.057 1.00 89.69 189 SER A O 1
ATOM 1476 N N . LEU A 1 190 ? -11.995 13.393 18.808 1.00 90.44 190 LEU A N 1
ATOM 1477 C CA . LEU A 1 190 ? -12.830 14.150 19.743 1.00 90.44 190 LEU A CA 1
ATOM 1478 C C . LEU A 1 190 ? -14.225 13.542 19.892 1.00 90.44 190 LEU A C 1
ATOM 1480 O O . LEU A 1 190 ? -14.702 13.399 21.014 1.00 90.44 190 LEU A O 1
ATOM 1484 N N . LEU A 1 191 ? -14.861 13.128 18.792 1.00 87.69 191 LEU A N 1
ATOM 1485 C CA . LEU A 1 191 ? -16.151 12.441 18.827 1.00 87.69 191 LEU A CA 1
ATOM 1486 C C . LEU A 1 191 ? -16.046 11.125 19.601 1.00 87.69 191 LEU A C 1
ATOM 1488 O O . LEU A 1 191 ? -16.865 10.854 20.470 1.00 87.69 191 LEU A O 1
ATOM 1492 N N . THR A 1 192 ? -15.012 10.330 19.338 1.00 84.69 192 THR A N 1
ATOM 1493 C CA . THR A 1 192 ? -14.750 9.070 20.043 1.00 84.69 192 THR A CA 1
ATOM 1494 C C . THR A 1 192 ? -14.557 9.325 21.532 1.00 84.69 192 THR A C 1
ATOM 1496 O O . THR A 1 192 ? -15.144 8.628 22.354 1.00 84.69 192 THR A O 1
ATOM 1499 N N . LEU A 1 193 ? -13.797 10.359 21.899 1.00 84.69 193 LEU A N 1
ATOM 1500 C CA . LEU A 1 193 ? -13.594 10.750 23.290 1.00 84.69 193 LEU A CA 1
ATOM 1501 C C . LEU A 1 193 ? -14.896 11.240 23.943 1.00 84.69 193 LEU A C 1
ATOM 1503 O O . LEU A 1 193 ? -15.189 10.851 25.071 1.00 84.69 193 LEU A O 1
ATOM 1507 N N . HIS A 1 194 ? -15.717 12.009 23.223 1.00 83.88 194 HIS A N 1
ATOM 1508 C CA . HIS A 1 194 ? -17.040 12.440 23.677 1.00 83.88 194 HIS A CA 1
ATOM 1509 C C . HIS A 1 194 ? -17.975 11.250 23.910 1.00 83.88 194 HIS A C 1
ATOM 1511 O O . HIS A 1 194 ? -18.613 11.164 24.956 1.00 83.88 194 HIS A O 1
ATOM 1517 N N . LEU A 1 195 ? -18.040 10.309 22.966 1.00 79.62 195 LEU A N 1
ATOM 1518 C CA . LEU A 1 195 ? -18.853 9.101 23.082 1.00 79.62 195 LEU A CA 1
ATOM 1519 C C . LEU A 1 195 ? -18.354 8.206 24.219 1.00 79.62 195 LEU A C 1
ATOM 1521 O O . LEU A 1 195 ? -19.161 7.701 24.993 1.00 79.62 195 LEU A O 1
ATOM 1525 N N . ILE A 1 196 ? -17.038 8.057 24.380 1.00 74.94 196 ILE A N 1
ATOM 1526 C CA . ILE A 1 196 ? -16.451 7.351 25.522 1.00 74.94 196 ILE A CA 1
ATOM 1527 C C . ILE A 1 196 ? -16.864 8.032 26.827 1.00 74.94 196 ILE A C 1
ATOM 1529 O O . ILE A 1 196 ? -17.336 7.358 27.731 1.00 74.94 196 ILE A O 1
ATOM 1533 N N . PHE A 1 197 ? -16.757 9.354 26.932 1.00 71.94 197 PHE A N 1
ATOM 1534 C CA . PHE A 1 197 ? -17.123 10.069 28.153 1.00 71.94 197 PHE A CA 1
ATOM 1535 C C . PHE A 1 197 ? -18.631 9.996 28.451 1.00 71.94 197 PHE A C 1
ATOM 1537 O O . PHE A 1 197 ? -19.041 9.855 29.604 1.00 71.94 197 PHE A O 1
ATOM 1544 N N . ARG A 1 198 ? -19.466 10.060 27.408 1.00 68.56 198 ARG A N 1
ATOM 1545 C CA . ARG A 1 198 ? -20.931 10.055 27.504 1.00 68.56 198 ARG A CA 1
ATOM 1546 C C . ARG A 1 198 ? -21.515 8.666 27.774 1.00 68.56 198 ARG A C 1
ATOM 1548 O O . ARG A 1 198 ? -22.469 8.571 28.542 1.00 68.56 198 ARG A O 1
ATOM 1555 N N . TYR A 1 199 ? -20.962 7.618 27.160 1.00 64.12 199 TYR A N 1
ATOM 1556 C CA . TYR A 1 199 ? -21.510 6.253 27.189 1.00 64.12 199 TYR A CA 1
ATOM 1557 C C . TYR A 1 199 ? -20.649 5.251 27.977 1.00 64.12 199 TYR A C 1
ATOM 1559 O O . TYR A 1 199 ? -21.192 4.360 28.624 1.00 64.12 199 TYR A O 1
ATOM 1567 N N . ASN A 1 200 ? -19.322 5.408 28.002 1.00 63.03 200 ASN A N 1
ATOM 1568 C CA . ASN A 1 200 ? -18.402 4.649 28.865 1.00 63.03 200 ASN A CA 1
ATOM 1569 C C . ASN A 1 200 ? -18.128 5.448 30.142 1.00 63.03 200 ASN A C 1
ATOM 1571 O O . ASN A 1 200 ? -17.017 5.894 30.434 1.00 63.03 200 ASN A O 1
ATOM 1575 N N . GLY A 1 201 ? -19.207 5.701 30.873 1.00 56.19 201 GLY A N 1
ATOM 1576 C CA . GLY A 1 201 ? -19.194 6.697 31.918 1.00 56.19 201 GLY A CA 1
ATOM 1577 C C . GLY A 1 201 ? -18.280 6.320 33.080 1.00 56.19 201 GLY A C 1
ATOM 1578 O O . GLY A 1 201 ? -18.308 5.200 33.593 1.00 56.19 201 GLY A O 1
ATOM 1579 N N . VAL A 1 202 ? -17.674 7.355 33.652 1.00 56.91 202 VAL A N 1
ATOM 1580 C CA . VAL A 1 202 ? -17.553 7.475 35.112 1.00 56.91 202 VAL A CA 1
ATOM 1581 C C . VAL A 1 202 ? -18.877 7.072 35.783 1.00 56.91 202 VAL A C 1
ATOM 1583 O O . VAL A 1 202 ? -18.847 6.503 36.855 1.00 56.91 202 VAL A O 1
ATOM 1586 N N . LYS A 1 203 ? -20.031 7.250 35.117 1.00 55.28 203 LYS A N 1
ATOM 1587 C CA . LYS A 1 203 ? -21.339 6.691 35.495 1.00 55.28 203 LYS A CA 1
ATOM 1588 C C . LYS A 1 203 ? -21.419 5.163 35.477 1.00 55.28 203 LYS A C 1
ATOM 1590 O O . LYS A 1 203 ? -21.983 4.623 36.407 1.00 55.28 203 LYS A O 1
ATOM 1595 N N . SER A 1 204 ? -20.872 4.460 34.486 1.00 55.91 204 SER A N 1
ATOM 1596 C CA . SER A 1 204 ? -20.859 2.988 34.461 1.00 55.91 204 SER A CA 1
ATOM 1597 C C . SER A 1 204 ? -19.887 2.446 35.507 1.00 55.91 204 SER A C 1
ATOM 1599 O O . SER A 1 204 ? -20.229 1.522 36.230 1.00 55.91 204 SER A O 1
ATOM 1601 N N . GLN A 1 205 ? -18.711 3.066 35.660 1.00 59.84 205 GLN A N 1
ATOM 1602 C CA . GLN A 1 205 ? -17.764 2.719 36.726 1.00 59.84 205 GLN A CA 1
ATOM 1603 C C . GLN A 1 205 ? -18.312 3.053 38.117 1.00 59.84 205 GLN A C 1
ATOM 1605 O O . GLN A 1 205 ? -18.244 2.208 38.995 1.00 59.84 205 GLN A O 1
ATOM 1610 N N . ALA A 1 206 ? -18.918 4.224 38.316 1.00 63.91 206 ALA A N 1
ATOM 1611 C CA . ALA A 1 206 ? -19.583 4.592 39.561 1.00 63.91 206 ALA A CA 1
ATOM 1612 C C . ALA A 1 206 ? -20.812 3.721 39.808 1.00 63.91 206 ALA A C 1
ATOM 1614 O O . ALA A 1 206 ? -21.013 3.323 40.937 1.00 63.91 206 ALA A O 1
ATOM 1615 N N . MET A 1 207 ? -21.589 3.349 38.790 1.00 63.09 207 MET A N 1
ATOM 1616 C CA . MET A 1 207 ? -22.700 2.408 38.926 1.00 63.09 207 MET A CA 1
ATOM 1617 C C . MET A 1 207 ? -22.188 1.023 39.312 1.00 63.09 207 MET A C 1
ATOM 1619 O O . MET A 1 207 ? -22.743 0.436 40.221 1.00 63.09 207 MET A O 1
ATOM 1623 N N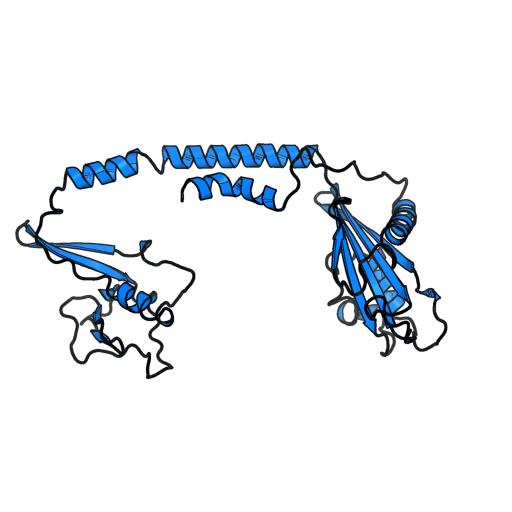 . PHE A 1 208 ? -21.108 0.511 38.715 1.00 58.97 208 PHE A N 1
ATOM 1624 C CA . PHE A 1 208 ? -20.510 -0.756 39.143 1.00 58.97 208 PHE A CA 1
ATOM 1625 C C . PHE A 1 208 ? -19.902 -0.667 40.547 1.00 58.97 208 PHE A C 1
ATOM 1627 O O . PHE A 1 208 ? -20.045 -1.613 41.310 1.00 58.97 208 PHE A O 1
ATOM 1634 N N . THR A 1 209 ? -19.276 0.449 40.924 1.00 62.12 209 THR A N 1
ATOM 1635 C CA . THR A 1 209 ? -18.738 0.671 42.276 1.00 62.12 209 THR A CA 1
ATOM 1636 C C . THR A 1 209 ? -19.855 0.834 43.309 1.00 62.12 209 THR A C 1
ATOM 1638 O O . THR A 1 209 ? -19.781 0.238 44.375 1.00 62.12 209 THR A O 1
ATOM 1641 N N . VAL A 1 210 ? -20.922 1.567 42.985 1.00 68.00 210 VAL A N 1
ATOM 1642 C CA . VAL A 1 210 ? -22.116 1.755 43.821 1.00 68.00 210 VAL A CA 1
ATOM 1643 C C . VAL A 1 210 ? -22.915 0.462 43.908 1.00 68.00 210 VAL A C 1
ATOM 1645 O O . VAL A 1 210 ? -23.334 0.118 44.996 1.00 68.00 210 VAL A O 1
ATOM 1648 N N . LEU A 1 211 ? -23.064 -0.311 42.830 1.00 61.66 211 LEU A N 1
ATOM 1649 C CA . LEU A 1 211 ? -23.669 -1.648 42.868 1.00 61.66 211 LEU A CA 1
ATOM 1650 C C . LEU A 1 211 ? -22.812 -2.622 43.685 1.00 61.66 211 LEU A C 1
ATOM 1652 O O . LEU A 1 211 ? -23.360 -3.419 44.431 1.00 61.66 211 LEU A O 1
ATOM 1656 N N . GLN A 1 212 ? -21.480 -2.546 43.602 1.00 60.59 212 GLN A N 1
ATOM 1657 C CA . GLN A 1 212 ? -20.577 -3.341 44.445 1.00 60.59 212 GLN A CA 1
ATOM 1658 C C . GLN A 1 212 ? -20.602 -2.920 45.920 1.00 60.59 212 GLN A C 1
ATOM 1660 O O . GLN A 1 212 ? -20.306 -3.741 46.781 1.00 60.59 212 GLN A O 1
ATOM 1665 N N . TRP A 1 213 ? -20.922 -1.659 46.210 1.00 59.19 213 TRP A N 1
ATOM 1666 C CA . TRP A 1 213 ? -21.031 -1.129 47.569 1.00 59.19 213 TRP A CA 1
ATOM 1667 C C . TRP A 1 213 ? -22.432 -1.345 48.165 1.00 59.19 213 TRP A C 1
ATOM 1669 O O . TRP A 1 213 ? -22.554 -1.655 49.344 1.00 59.19 213 TRP A O 1
ATOM 1679 N N . ALA A 1 214 ? -23.478 -1.257 47.338 1.00 57.91 214 ALA A N 1
ATOM 1680 C CA . ALA A 1 214 ? -24.879 -1.517 47.674 1.00 57.91 214 ALA A CA 1
ATOM 1681 C C . ALA A 1 214 ? -25.215 -3.018 47.732 1.00 57.91 214 ALA A C 1
ATOM 1683 O O . ALA A 1 214 ? -26.163 -3.399 48.413 1.00 57.91 214 ALA A O 1
ATOM 1684 N N . HIS A 1 215 ? -24.416 -3.872 47.082 1.00 52.75 215 HIS A N 1
ATOM 1685 C CA . HIS A 1 215 ? -24.383 -5.319 47.304 1.00 52.75 215 HIS A CA 1
ATOM 1686 C C . HIS A 1 215 ? -23.083 -5.724 48.024 1.00 52.75 215 HIS A C 1
ATOM 1688 O O . HIS A 1 215 ? -22.175 -6.278 47.397 1.00 52.75 215 HIS A O 1
ATOM 1694 N N . PRO A 1 216 ? -22.972 -5.490 49.347 1.00 48.22 216 PRO A N 1
ATOM 1695 C CA . PRO A 1 216 ? -21.815 -5.890 50.152 1.00 48.22 216 PRO A CA 1
ATOM 1696 C C . PRO A 1 216 ? -21.656 -7.420 50.314 1.00 48.22 216 PRO A C 1
ATOM 1698 O O . PRO A 1 216 ? -20.707 -7.873 50.951 1.00 48.22 216 PRO A O 1
ATOM 1701 N N . ASP A 1 217 ? -22.495 -8.234 49.660 1.00 51.25 217 ASP A N 1
ATOM 1702 C CA . ASP A 1 217 ? -22.429 -9.708 49.611 1.00 51.25 217 ASP A CA 1
ATOM 1703 C C . ASP A 1 217 ? -21.177 -10.287 48.919 1.00 51.25 217 ASP A C 1
ATOM 1705 O O . ASP A 1 217 ? -21.079 -11.495 48.682 1.00 51.25 217 ASP A O 1
ATOM 1709 N N . LYS A 1 218 ? -20.146 -9.467 48.673 1.00 48.91 218 LYS A N 1
ATOM 1710 C CA . LYS A 1 218 ? -18.772 -9.960 48.479 1.00 48.91 218 LYS A CA 1
ATOM 1711 C C . LYS A 1 218 ? -18.225 -10.700 49.711 1.00 48.91 218 LYS A C 1
ATOM 1713 O O . LYS A 1 218 ? -17.231 -11.402 49.562 1.00 48.91 218 LYS A O 1
ATOM 1718 N N . ASN A 1 219 ? -18.885 -10.593 50.869 1.00 46.19 219 ASN A N 1
ATOM 1719 C CA . ASN A 1 219 ? -18.606 -11.392 52.067 1.00 46.19 219 ASN A CA 1
ATOM 1720 C C . ASN A 1 219 ? -19.558 -12.585 52.268 1.00 46.19 219 ASN A C 1
ATOM 1722 O O . ASN A 1 219 ? -19.572 -13.176 53.347 1.00 46.19 219 ASN A O 1
ATOM 1726 N N . SER A 1 220 ? -20.332 -12.988 51.256 1.00 54.38 220 SER A N 1
ATOM 1727 C CA . SER A 1 220 ? -20.909 -14.332 51.294 1.00 54.38 220 SER A CA 1
ATOM 1728 C C . SER A 1 220 ? -19.758 -15.334 51.141 1.00 54.38 220 SER A C 1
ATOM 1730 O O . SER A 1 220 ? -19.059 -15.344 50.132 1.00 54.38 220 SER A O 1
ATOM 1732 N N . LEU A 1 221 ? -19.555 -16.204 52.135 1.00 63.25 221 LEU A N 1
ATOM 1733 C CA . LEU A 1 221 ? -18.671 -17.385 52.066 1.00 63.25 221 LEU A CA 1
ATOM 1734 C C . LEU A 1 221 ? -19.082 -18.388 50.959 1.00 63.25 221 LEU A C 1
ATOM 1736 O O . LEU A 1 221 ? -18.600 -19.520 50.936 1.00 63.25 221 LEU A O 1
ATOM 1740 N N . ALA A 1 222 ? -19.991 -17.996 50.063 1.00 72.44 222 ALA A N 1
ATOM 1741 C CA . ALA A 1 222 ? -20.499 -18.808 48.982 1.00 72.44 222 ALA A CA 1
ATOM 1742 C C . ALA A 1 222 ? -19.336 -19.209 48.059 1.00 72.44 222 ALA A C 1
ATOM 1744 O O . ALA A 1 222 ? -18.650 -18.333 47.520 1.00 72.44 222 ALA A O 1
ATOM 1745 N N . PRO A 1 223 ? -19.088 -20.515 47.867 1.00 80.75 223 PRO A N 1
ATOM 1746 C CA . PRO A 1 223 ? -18.029 -20.980 46.989 1.00 80.75 223 PRO A CA 1
ATOM 1747 C C . PRO A 1 223 ? -18.232 -20.460 45.561 1.00 80.75 223 PRO A C 1
ATOM 1749 O O . PRO A 1 223 ? -19.332 -20.508 45.003 1.00 80.75 223 PRO A O 1
ATOM 1752 N N . GLU A 1 224 ? -17.144 -19.972 44.965 1.00 85.44 224 GLU A N 1
ATOM 1753 C CA . GLU A 1 224 ? -17.082 -19.652 43.541 1.00 85.44 224 GLU A CA 1
ATOM 1754 C C . GLU A 1 224 ? -16.569 -20.879 42.785 1.00 85.44 224 GLU A C 1
ATOM 1756 O O . GLU A 1 224 ? -15.467 -21.372 43.040 1.00 85.44 224 GLU A O 1
ATOM 1761 N N . VAL A 1 225 ? -17.377 -21.384 41.855 1.00 87.44 225 VAL A N 1
ATOM 1762 C CA . VAL A 1 225 ? -17.054 -22.555 41.040 1.00 87.44 225 VAL A CA 1
ATOM 1763 C C . VAL A 1 225 ? -17.012 -22.136 39.575 1.00 87.44 225 VAL A C 1
ATOM 1765 O O . VAL A 1 225 ? -17.987 -21.628 39.025 1.00 87.44 225 VAL A O 1
ATOM 1768 N N . GLY A 1 226 ? -15.867 -22.349 38.930 1.00 88.06 226 GLY A N 1
ATOM 1769 C CA . GLY A 1 226 ? -15.703 -22.150 37.493 1.00 88.06 226 GLY A CA 1
ATOM 1770 C C . GLY A 1 226 ? -14.408 -21.467 37.088 1.00 88.06 226 GLY A C 1
ATOM 1771 O O . GLY A 1 226 ? -13.541 -21.171 37.910 1.00 88.06 226 GLY A O 1
ATOM 1772 N N . GLY A 1 227 ? -14.255 -21.242 35.784 1.00 85.81 227 GLY A N 1
ATOM 1773 C CA . GLY A 1 227 ? -13.048 -20.640 35.209 1.00 85.81 227 GLY A CA 1
ATOM 1774 C C . GLY A 1 227 ? -11.862 -21.605 35.088 1.00 85.81 227 GLY A C 1
ATOM 1775 O O . GLY A 1 227 ? -10.747 -21.171 34.783 1.00 85.81 227 GLY A O 1
ATOM 1776 N N . SER A 1 228 ? -12.108 -22.904 35.272 1.00 89.12 228 SER A N 1
ATOM 1777 C CA . SER A 1 228 ? -11.144 -23.998 35.084 1.00 89.12 228 SER A CA 1
ATOM 1778 C C . SER A 1 228 ? -10.537 -24.002 33.67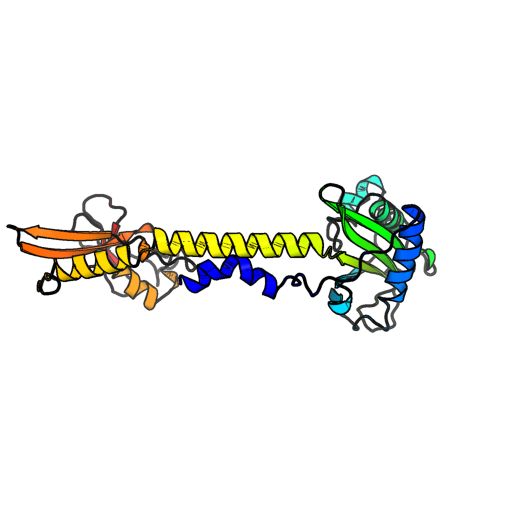1 1.00 89.12 228 SER A C 1
ATOM 1780 O O . SER A 1 228 ? -9.351 -24.263 33.478 1.00 89.12 228 SER A O 1
ATOM 1782 N N . VAL A 1 229 ? -11.306 -23.575 32.667 1.00 90.44 229 VAL A N 1
ATOM 1783 C CA . VAL A 1 229 ? -10.829 -23.414 31.287 1.00 90.44 229 VAL A CA 1
ATOM 1784 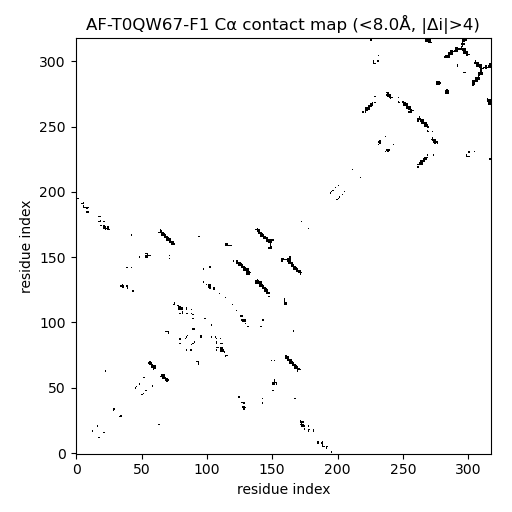C C . VAL A 1 229 ? -9.592 -22.505 31.200 1.00 90.44 229 VAL A C 1
ATOM 1786 O O . VAL A 1 229 ? -8.653 -22.766 30.447 1.00 90.44 229 VAL A O 1
ATOM 1789 N N . TYR A 1 230 ? -9.513 -21.475 32.049 1.00 88.06 230 TYR A N 1
ATOM 1790 C CA . TYR A 1 230 ? -8.399 -20.531 32.058 1.00 88.06 230 TYR A CA 1
ATOM 1791 C C . TYR A 1 230 ? -7.165 -21.043 32.802 1.00 88.06 230 TYR A C 1
ATOM 1793 O O . TYR A 1 230 ? -6.074 -20.507 32.579 1.00 88.06 230 TYR A O 1
ATOM 1801 N N . SER A 1 231 ? -7.291 -22.020 33.704 1.00 87.88 231 SER A N 1
ATOM 1802 C CA . SER A 1 231 ? -6.109 -22.681 34.273 1.00 87.88 231 SER A CA 1
ATOM 1803 C C . SER A 1 231 ? -5.471 -23.597 33.230 1.00 87.88 231 SER A C 1
ATOM 1805 O O . SER A 1 231 ? -4.258 -23.526 33.025 1.00 87.88 231 SER A O 1
ATOM 1807 N N . ILE A 1 232 ? -6.284 -24.327 32.463 1.00 89.81 232 ILE A N 1
ATOM 1808 C CA . ILE A 1 232 ? -5.823 -25.179 31.359 1.00 89.81 232 ILE A CA 1
ATOM 1809 C C . ILE A 1 232 ? -5.152 -24.345 30.258 1.00 89.81 232 ILE A C 1
ATOM 1811 O O . ILE A 1 232 ? -4.030 -24.654 29.853 1.00 89.81 232 ILE A O 1
ATOM 1815 N N . PHE A 1 233 ? -5.754 -23.221 29.853 1.00 90.12 233 PHE A N 1
ATOM 1816 C CA . PHE A 1 233 ? -5.147 -22.2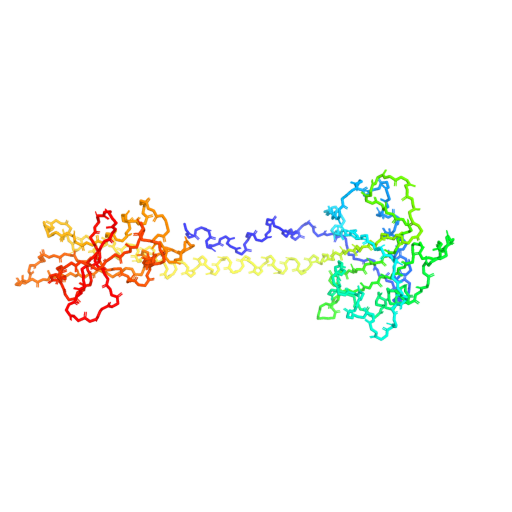96 28.884 1.00 90.12 233 PHE A CA 1
ATOM 1817 C C . PHE A 1 233 ? -3.801 -21.724 29.339 1.00 90.12 233 PHE A C 1
ATOM 1819 O O . PHE A 1 233 ? -2.961 -21.403 28.499 1.00 90.12 233 PHE A O 1
ATOM 1826 N N . ARG A 1 234 ? -3.610 -21.540 30.653 1.00 87.81 234 ARG A N 1
ATOM 1827 C CA . ARG A 1 234 ? -2.343 -21.059 31.220 1.00 87.81 234 ARG A CA 1
ATOM 1828 C C . ARG A 1 234 ? -1.263 -22.133 31.199 1.00 87.81 234 ARG A C 1
ATOM 1830 O O . ARG A 1 234 ? -0.106 -21.794 30.990 1.00 87.81 234 ARG A O 1
ATOM 1837 N N . ARG A 1 235 ? -1.631 -23.403 31.394 1.00 88.81 235 ARG A N 1
ATOM 1838 C CA . ARG A 1 235 ? -0.682 -24.523 31.326 1.00 88.81 235 ARG A CA 1
ATOM 1839 C C . ARG A 1 235 ? -0.278 -24.847 29.894 1.00 88.81 235 ARG A C 1
ATOM 1841 O O . ARG A 1 235 ? 0.891 -25.110 29.643 1.00 88.81 235 ARG A O 1
ATOM 1848 N N . ASN A 1 236 ? -1.225 -24.828 28.958 1.00 89.62 236 ASN A N 1
ATOM 1849 C CA . ASN A 1 236 ? -0.936 -25.068 27.551 1.00 89.62 236 ASN A CA 1
ATOM 1850 C C . ASN A 1 236 ? -1.878 -24.253 26.655 1.00 89.62 236 ASN A C 1
ATOM 1852 O O . ASN A 1 236 ? -3.094 -24.449 26.637 1.00 89.62 236 ASN A O 1
ATOM 1856 N N . ALA A 1 237 ? -1.298 -23.339 25.877 1.00 89.44 237 ALA A N 1
ATOM 1857 C CA . ALA A 1 237 ? -2.050 -22.444 25.006 1.00 89.44 237 ALA A CA 1
ATOM 1858 C C . ALA A 1 237 ? -2.776 -23.168 23.856 1.00 89.44 237 ALA A C 1
ATOM 1860 O O . ALA A 1 237 ? -3.720 -22.599 23.314 1.00 89.44 237 ALA A O 1
ATOM 1861 N N . ARG A 1 238 ? -2.392 -24.411 23.515 1.00 91.31 238 ARG A N 1
ATOM 1862 C CA . ARG A 1 238 ? -3.038 -25.224 22.462 1.00 91.31 238 ARG A CA 1
ATOM 1863 C C . ARG A 1 238 ? -4.483 -25.605 22.774 1.00 91.31 238 ARG A C 1
ATOM 1865 O O . ARG A 1 238 ? -5.216 -25.984 21.875 1.00 91.31 238 ARG A O 1
ATOM 1872 N N . TYR A 1 239 ? -4.909 -25.483 24.028 1.00 91.50 239 TYR A N 1
ATOM 1873 C CA . TYR A 1 239 ? -6.311 -25.671 24.394 1.00 91.50 239 TYR A CA 1
ATOM 1874 C C . TYR A 1 239 ? -7.193 -24.477 24.005 1.00 91.50 239 TYR A C 1
ATOM 1876 O O . TYR A 1 239 ? -8.410 -24.568 24.107 1.00 91.50 239 TYR A O 1
ATOM 1884 N N . LYS A 1 240 ? -6.625 -23.349 23.559 1.00 91.50 240 LYS A N 1
ATOM 1885 C CA . LYS A 1 240 ? -7.416 -22.227 23.045 1.00 91.50 240 LYS A CA 1
ATOM 1886 C C . LYS A 1 240 ? -7.775 -22.469 21.587 1.00 91.50 240 LYS A C 1
ATOM 1888 O O . LYS A 1 240 ? -6.885 -22.478 20.741 1.00 91.50 240 LYS A O 1
ATOM 1893 N N . ARG A 1 241 ? -9.071 -22.507 21.278 1.00 90.25 241 ARG A N 1
ATOM 1894 C CA . ARG A 1 241 ? -9.536 -22.606 19.886 1.00 90.25 241 ARG A CA 1
ATOM 1895 C C . ARG A 1 241 ? -9.165 -21.382 19.040 1.00 90.25 241 ARG A C 1
ATOM 1897 O O . ARG A 1 241 ? -8.914 -21.501 17.846 1.00 90.25 241 ARG A O 1
ATOM 1904 N N . SER A 1 242 ? -9.105 -20.196 19.651 1.00 86.06 242 SER A N 1
ATOM 1905 C CA . SER A 1 242 ? -8.688 -18.953 18.982 1.00 86.06 242 SER A CA 1
ATOM 1906 C C . SER A 1 242 ? -7.613 -18.229 19.805 1.00 86.06 242 SER A C 1
ATOM 1908 O O . SER A 1 242 ? -7.946 -17.544 20.774 1.00 86.06 242 SER A O 1
ATOM 1910 N N . PRO A 1 243 ? -6.318 -18.348 19.450 1.00 78.12 243 PRO A N 1
ATOM 1911 C CA . PRO A 1 243 ? -5.212 -17.804 20.248 1.00 78.12 243 PRO A CA 1
ATOM 1912 C C . PRO A 1 243 ? -5.203 -16.273 20.362 1.00 78.12 243 PRO A C 1
ATOM 1914 O O . PRO A 1 243 ? -4.693 -15.730 21.341 1.00 78.12 243 PRO A O 1
ATOM 1917 N N . THR A 1 244 ? -5.767 -15.585 19.367 1.00 76.75 244 THR A N 1
ATOM 1918 C CA . THR A 1 244 ? -5.786 -14.119 19.246 1.00 76.75 244 THR A CA 1
ATOM 1919 C C . THR A 1 244 ? -6.961 -13.457 19.970 1.00 76.75 244 THR A C 1
ATOM 1921 O O . THR A 1 244 ? -7.001 -12.231 20.061 1.00 76.75 244 THR A O 1
ATOM 1924 N N . ILE A 1 245 ? -7.906 -14.239 20.510 1.00 71.25 245 ILE A N 1
ATOM 1925 C CA . ILE A 1 245 ? -9.133 -13.740 21.141 1.00 71.25 245 ILE A CA 1
ATOM 1926 C C . ILE A 1 245 ? -9.167 -14.159 22.615 1.00 71.25 245 ILE A C 1
ATOM 1928 O O . ILE A 1 245 ? -8.922 -15.310 22.974 1.00 71.25 245 ILE A O 1
ATOM 1932 N N . SER A 1 246 ? -9.489 -13.211 23.498 1.00 74.19 246 SER A N 1
ATOM 1933 C CA . SER A 1 246 ? -9.761 -13.497 24.909 1.00 74.19 246 SER A CA 1
ATOM 1934 C C . SER A 1 246 ? -11.259 -13.685 25.123 1.00 74.19 246 SER A C 1
ATOM 1936 O O . SER A 1 246 ? -12.005 -12.711 25.121 1.00 74.19 246 SER A O 1
ATOM 1938 N N . PHE A 1 247 ? -11.684 -14.910 25.425 1.00 73.06 247 PHE A N 1
ATOM 1939 C CA . PHE A 1 247 ? -13.089 -15.227 25.714 1.00 73.06 247 PHE A CA 1
ATOM 1940 C C . PHE A 1 247 ? -13.572 -14.806 27.113 1.00 73.06 247 PHE A C 1
ATOM 1942 O O . PHE A 1 247 ? -14.744 -14.969 27.423 1.00 73.06 247 PHE A O 1
ATOM 1949 N N . ARG A 1 248 ? -12.719 -14.179 27.939 1.00 76.38 248 ARG A N 1
ATOM 1950 C CA . ARG A 1 248 ? -13.090 -13.723 29.297 1.00 76.38 248 ARG A CA 1
ATOM 1951 C C . ARG A 1 248 ? -14.285 -12.774 29.336 1.00 76.38 248 ARG A C 1
ATOM 1953 O O . ARG A 1 248 ? -14.994 -12.754 30.332 1.00 76.38 248 ARG A O 1
ATOM 1960 N N . SER A 1 249 ? -14.485 -11.972 28.292 1.00 72.81 249 SER A N 1
ATOM 1961 C CA . SER A 1 249 ? -15.628 -11.058 28.197 1.00 72.81 249 SER A CA 1
ATOM 1962 C C . SER A 1 249 ? -16.934 -11.755 27.812 1.00 72.81 249 SER A C 1
ATOM 1964 O O . SER A 1 249 ? -17.983 -11.138 27.929 1.00 72.81 249 SER A O 1
ATOM 1966 N N . ALA A 1 250 ? -16.869 -13.000 27.330 1.00 78.25 250 ALA A N 1
ATOM 1967 C CA . ALA A 1 250 ? -18.031 -13.812 26.978 1.00 78.25 250 ALA A CA 1
ATOM 1968 C C . ALA A 1 250 ? -18.490 -14.721 28.133 1.00 78.25 250 ALA A C 1
ATOM 1970 O O . ALA A 1 250 ? -19.489 -15.425 27.995 1.00 78.25 250 ALA A O 1
ATOM 1971 N N . ASP A 1 251 ? -17.768 -14.728 29.258 1.00 84.94 251 ASP A N 1
ATOM 1972 C CA . ASP A 1 251 ? -18.168 -15.506 30.424 1.00 84.94 251 ASP A CA 1
ATOM 1973 C C . ASP A 1 251 ? -19.455 -14.949 31.039 1.00 84.94 251 ASP A C 1
ATOM 1975 O O . ASP A 1 251 ? -19.642 -13.736 31.155 1.00 84.94 251 ASP A O 1
ATOM 1979 N N . CYS A 1 252 ? -20.314 -15.854 31.495 1.00 85.06 252 CYS A N 1
ATOM 1980 C CA . CYS A 1 252 ? -21.536 -15.524 32.215 1.00 85.06 252 CYS A CA 1
ATOM 1981 C C . CYS A 1 252 ? -21.390 -15.896 33.693 1.00 85.06 252 CYS A C 1
ATOM 1983 O O . CYS A 1 252 ? -20.809 -16.926 34.028 1.00 85.06 252 CYS A O 1
ATOM 1985 N N . PHE A 1 253 ? -21.929 -15.067 34.585 1.00 87.56 253 PHE A N 1
ATOM 1986 C CA . PHE A 1 253 ? -21.917 -15.320 36.025 1.00 87.56 253 PHE A CA 1
ATOM 1987 C C . PHE A 1 253 ? -23.336 -15.624 36.489 1.00 87.56 253 PHE A C 1
ATOM 1989 O O . PHE A 1 253 ? -24.235 -14.804 36.313 1.00 87.56 253 PHE A O 1
ATOM 1996 N N . VAL A 1 254 ? -23.531 -16.803 37.072 1.00 87.12 254 VAL A N 1
ATOM 1997 C CA . VAL A 1 254 ? -24.816 -17.244 37.618 1.00 87.12 254 VAL A CA 1
ATOM 1998 C C . VAL A 1 254 ? -24.724 -17.245 39.137 1.00 87.12 254 VAL A C 1
ATOM 2000 O O . VAL A 1 254 ? -23.793 -17.806 39.714 1.00 87.12 254 VAL A O 1
ATOM 2003 N N . TYR A 1 255 ? -25.694 -16.602 39.776 1.00 88.06 255 TYR A N 1
ATOM 2004 C CA . TYR A 1 255 ? -25.802 -16.510 41.227 1.00 88.06 255 TYR A CA 1
ATOM 2005 C C . TYR A 1 255 ? -26.930 -17.432 41.688 1.00 88.06 255 TYR A C 1
ATOM 2007 O O . TYR A 1 255 ? -28.087 -17.232 41.320 1.00 88.06 255 TYR A O 1
ATOM 2015 N N . CYS A 1 256 ? -26.587 -18.459 42.462 1.00 85.56 256 CYS A N 1
ATOM 2016 C CA . CYS A 1 256 ? -27.527 -19.474 42.922 1.00 85.56 256 CYS A CA 1
ATOM 2017 C C . CYS A 1 256 ? -28.013 -19.127 44.332 1.00 85.56 256 CYS A C 1
ATOM 2019 O O . CYS A 1 256 ? -27.259 -19.244 45.300 1.00 85.56 256 CYS A O 1
ATOM 2021 N N . TYR A 1 257 ? -29.277 -18.724 44.448 1.00 84.88 257 TYR A N 1
ATOM 2022 C CA . TYR A 1 257 ? -29.917 -18.413 45.725 1.00 84.88 257 TYR A CA 1
ATOM 2023 C C . TYR A 1 257 ? -30.783 -19.583 46.203 1.00 84.88 257 TYR A C 1
ATOM 2025 O O . TYR A 1 257 ? -31.504 -20.192 45.413 1.00 84.88 257 TYR A O 1
ATOM 2033 N N . LYS A 1 258 ? -30.744 -19.869 47.506 1.00 85.69 258 LYS A N 1
ATOM 2034 C CA . LYS A 1 258 ? -31.677 -20.769 48.194 1.00 85.69 258 LYS A CA 1
ATOM 2035 C C . LYS A 1 258 ? -32.205 -20.044 49.425 1.00 85.69 258 LYS A C 1
ATOM 2037 O O . LYS A 1 258 ? -31.409 -19.518 50.194 1.00 85.69 258 LYS A O 1
ATOM 2042 N N . ASP A 1 259 ? -33.524 -19.990 49.588 1.00 88.56 259 ASP A N 1
ATOM 2043 C CA . ASP A 1 259 ? -34.171 -19.311 50.720 1.00 88.56 259 ASP A CA 1
ATOM 2044 C C . ASP A 1 259 ? -33.688 -17.852 50.893 1.00 88.56 259 ASP A C 1
ATOM 2046 O O . ASP A 1 259 ? -33.414 -17.391 51.996 1.00 88.56 259 ASP A O 1
ATOM 2050 N N . ASN A 1 260 ? -33.535 -17.129 49.772 1.00 81.81 260 ASN A N 1
ATOM 2051 C CA . ASN A 1 260 ? -32.971 -15.770 49.678 1.00 81.81 260 ASN A CA 1
ATOM 2052 C C . ASN A 1 260 ? -31.511 -15.603 50.144 1.00 81.81 260 ASN A C 1
ATOM 2054 O O . ASN A 1 260 ? -31.016 -14.480 50.198 1.00 81.81 260 ASN A O 1
ATOM 2058 N N . VAL A 1 261 ? -30.788 -16.692 50.402 1.00 82.06 261 VAL A N 1
ATOM 2059 C CA . VAL A 1 261 ? -29.356 -16.671 50.722 1.00 82.06 261 VAL A CA 1
ATOM 2060 C C . VAL A 1 261 ? -28.555 -17.115 49.501 1.00 82.06 261 VAL A C 1
ATOM 2062 O O . VAL A 1 261 ? -28.875 -18.124 48.869 1.00 82.06 261 VAL A O 1
ATOM 2065 N N . LEU A 1 262 ? -27.508 -16.365 49.147 1.00 83.44 262 LEU A N 1
ATOM 2066 C CA . LEU A 1 262 ? -26.579 -16.750 48.084 1.00 83.44 262 LEU A CA 1
ATOM 2067 C C . LEU A 1 262 ? -25.771 -17.972 48.537 1.00 83.44 262 LEU A C 1
ATOM 2069 O O . LEU A 1 262 ? -24.971 -17.879 49.466 1.00 83.44 262 LEU A O 1
ATOM 2073 N N . VAL A 1 263 ? -25.984 -19.113 47.884 1.00 88.06 263 VAL A N 1
ATOM 2074 C CA . VAL A 1 263 ? -25.331 -20.384 48.237 1.00 88.06 263 VAL A CA 1
ATOM 2075 C C . VAL A 1 263 ? -24.092 -20.631 47.388 1.00 88.06 263 VAL A C 1
ATOM 2077 O O . VAL A 1 263 ? -23.106 -21.155 47.893 1.00 88.06 263 VAL A O 1
ATOM 2080 N N . GLU A 1 264 ? -24.121 -20.272 46.104 1.00 88.81 264 GLU A N 1
ATOM 2081 C CA . GLU A 1 264 ? -23.040 -20.590 45.169 1.00 88.81 264 GLU A CA 1
ATOM 2082 C C . GLU A 1 264 ? -22.977 -19.572 44.027 1.00 88.81 264 GLU A C 1
ATOM 2084 O O . GLU A 1 264 ? -23.994 -19.013 43.603 1.00 88.81 264 GLU A O 1
ATOM 2089 N N . ARG A 1 265 ? -21.767 -19.344 43.510 1.00 89.62 265 ARG A N 1
ATOM 2090 C CA . ARG A 1 265 ? -21.530 -18.517 42.325 1.00 89.62 265 ARG A CA 1
ATOM 2091 C C . ARG A 1 265 ? -20.865 -19.351 41.247 1.00 89.62 265 ARG A C 1
ATOM 2093 O O . ARG A 1 265 ? -19.768 -19.865 41.450 1.00 89.62 265 ARG A O 1
ATOM 2100 N N . LEU A 1 266 ? -21.506 -19.448 40.090 1.00 90.75 266 LEU A N 1
ATOM 2101 C CA . LEU A 1 266 ? -20.990 -20.198 38.953 1.00 90.75 266 LEU A CA 1
ATOM 2102 C C . LEU A 1 266 ? -20.447 -19.241 37.898 1.00 90.75 266 LEU A C 1
ATOM 2104 O O . LEU A 1 266 ? -21.154 -18.341 37.441 1.00 90.75 266 LEU A O 1
ATOM 2108 N N . ARG A 1 267 ? -19.201 -19.456 37.477 1.00 92.12 267 ARG A N 1
ATOM 2109 C CA . ARG A 1 267 ? -18.626 -18.794 36.304 1.00 92.12 267 ARG A CA 1
ATOM 2110 C C . ARG A 1 267 ? -18.687 -19.741 35.117 1.00 92.12 267 ARG A C 1
ATOM 2112 O O . ARG A 1 267 ? -18.011 -20.766 35.105 1.00 92.12 267 ARG A O 1
ATOM 2119 N N . LEU A 1 268 ? -19.474 -19.366 34.120 1.00 91.81 268 LEU A N 1
ATOM 2120 C CA . LEU A 1 268 ? -19.703 -20.140 32.911 1.00 91.81 268 LEU A CA 1
ATOM 2121 C C . LEU A 1 268 ? -18.851 -19.593 31.774 1.00 91.81 268 LEU A C 1
ATOM 2123 O O . LEU A 1 268 ? -18.881 -18.396 31.494 1.00 91.81 268 LEU A O 1
ATOM 2127 N N . SER A 1 269 ? -18.153 -20.481 31.084 1.00 92.38 269 SER A N 1
ATOM 2128 C CA . SER A 1 269 ? -17.423 -20.189 29.855 1.00 92.38 269 SER A CA 1
ATOM 2129 C C . SER A 1 269 ? -18.021 -20.984 28.699 1.00 92.38 269 SER A C 1
ATOM 2131 O O . SER A 1 269 ? -18.550 -22.080 28.887 1.00 92.38 269 SER A O 1
ATOM 2133 N N . LEU A 1 270 ? -17.950 -20.438 27.486 1.00 92.62 270 LEU A N 1
ATOM 2134 C CA . LEU A 1 270 ? -18.400 -21.150 26.292 1.00 92.62 270 LEU A CA 1
ATOM 2135 C C . LEU A 1 270 ? -17.495 -22.356 26.043 1.00 92.62 270 LEU A C 1
ATOM 2137 O O . LEU A 1 270 ? -16.283 -22.192 25.875 1.00 92.62 270 LEU A O 1
ATOM 2141 N N . LEU A 1 271 ? -18.084 -23.550 25.943 1.00 91.31 271 LEU A N 1
ATOM 2142 C CA . LEU A 1 271 ? -17.345 -24.768 25.607 1.00 91.31 271 LEU A CA 1
ATOM 2143 C C . LEU A 1 271 ? -16.643 -24.627 24.250 1.00 91.31 271 LEU A C 1
ATOM 2145 O O . LEU A 1 271 ? -15.564 -25.170 24.045 1.00 91.31 271 LEU A O 1
ATOM 2149 N N . GLU A 1 272 ? -17.222 -23.841 23.345 1.00 90.81 272 GLU A N 1
ATOM 2150 C CA . GLU A 1 272 ? -16.662 -23.585 22.023 1.00 90.81 272 GLU A CA 1
ATOM 2151 C C . GLU A 1 272 ? -15.289 -22.889 22.054 1.00 90.81 272 GLU A C 1
ATOM 2153 O O . GLU A 1 272 ? -14.513 -23.011 21.107 1.00 90.81 272 GLU A O 1
ATOM 2158 N N . SER A 1 273 ? -14.954 -22.200 23.149 1.00 89.31 273 SER A N 1
ATOM 2159 C CA . SER A 1 273 ? -13.638 -21.571 23.322 1.00 89.31 273 SER A CA 1
ATOM 2160 C C . SER A 1 273 ? -12.500 -22.579 23.554 1.00 89.31 273 SER A C 1
ATOM 2162 O O . SER A 1 273 ? -11.326 -22.231 23.372 1.00 89.31 273 SER A O 1
ATOM 2164 N N . LEU A 1 274 ? -12.839 -23.816 23.937 1.00 92.06 274 LEU A N 1
ATOM 2165 C CA . LEU A 1 274 ? -11.910 -24.898 24.248 1.00 92.06 274 LEU A CA 1
ATOM 2166 C C . LEU A 1 274 ? -11.646 -25.764 23.008 1.00 92.06 274 LEU A C 1
ATOM 2168 O O . LEU A 1 274 ? -12.553 -26.391 22.464 1.00 92.06 274 LEU A O 1
ATOM 2172 N N . ASP A 1 275 ? -10.381 -25.854 22.605 1.00 93.06 275 ASP A N 1
ATOM 2173 C CA . ASP A 1 275 ? -9.915 -26.850 21.646 1.00 93.06 275 ASP A CA 1
ATOM 2174 C C . ASP A 1 275 ? -9.695 -28.188 22.359 1.00 93.06 275 ASP A C 1
ATOM 2176 O O . ASP A 1 275 ? -8.895 -28.303 23.294 1.00 93.06 275 ASP A O 1
ATOM 2180 N N . ARG A 1 276 ? -10.421 -29.214 21.913 1.00 91.94 276 ARG A N 1
ATOM 2181 C CA . ARG A 1 276 ? -10.379 -30.554 22.503 1.00 91.94 276 ARG A CA 1
ATOM 2182 C C . ARG A 1 276 ? -9.173 -31.369 22.056 1.00 91.94 276 ARG A C 1
ATOM 2184 O O . ARG A 1 276 ? -8.957 -32.426 22.639 1.00 91.94 276 ARG A O 1
ATOM 2191 N N . ASN A 1 277 ? -8.407 -30.899 21.067 1.00 91.12 277 ASN A N 1
ATOM 2192 C CA . ASN A 1 277 ? -7.196 -31.550 20.567 1.00 91.12 277 ASN A CA 1
ATOM 2193 C C . ASN A 1 277 ? -7.392 -33.057 20.276 1.00 91.12 277 ASN A C 1
ATOM 2195 O O . ASN A 1 277 ? -6.490 -33.861 20.505 1.00 91.12 277 ASN A O 1
ATOM 2199 N N . GLU A 1 278 ? -8.568 -33.442 19.758 1.00 88.12 278 GLU A N 1
ATOM 2200 C CA . GLU A 1 278 ? -8.953 -34.842 19.485 1.00 88.12 278 GLU A CA 1
ATOM 2201 C C . GLU A 1 278 ? -7.909 -35.649 18.677 1.00 88.12 278 GLU A C 1
ATOM 2203 O O . GLU A 1 278 ? -7.719 -36.823 18.994 1.00 88.12 278 GLU A O 1
ATOM 2208 N N . PRO A 1 279 ? -7.160 -35.066 17.714 1.00 90.12 279 PRO A N 1
ATOM 2209 C CA . PRO A 1 279 ? -6.141 -35.802 16.960 1.00 90.12 279 PRO A CA 1
ATOM 2210 C C . PRO A 1 279 ? -4.890 -36.194 17.760 1.00 90.12 279 PRO A C 1
ATOM 2212 O O . PRO A 1 279 ? -4.104 -37.010 17.288 1.00 90.12 279 PRO A O 1
ATOM 2215 N N . THR A 1 280 ? -4.643 -35.590 18.928 1.00 91.19 280 THR A N 1
ATOM 2216 C CA . THR A 1 280 ? -3.408 -35.791 19.704 1.00 91.19 280 THR A CA 1
ATOM 2217 C C . THR A 1 280 ? -3.730 -36.448 21.048 1.00 91.19 280 THR A C 1
ATOM 2219 O O . THR A 1 280 ? -4.089 -35.737 21.985 1.00 91.19 280 THR A O 1
ATOM 2222 N N . PRO A 1 281 ? -3.559 -37.777 21.210 1.00 87.50 281 PRO A N 1
ATOM 2223 C CA . PRO A 1 281 ? -3.997 -38.497 22.412 1.00 87.50 281 PRO A CA 1
ATOM 2224 C C . PRO A 1 281 ? -3.416 -37.965 23.729 1.00 87.50 281 PRO A C 1
ATOM 2226 O O . PRO A 1 281 ? -4.086 -37.991 24.755 1.00 87.50 281 PRO A O 1
ATOM 2229 N N . SER A 1 282 ? -2.189 -37.434 23.704 1.00 88.38 282 SER A N 1
ATOM 2230 C CA . SER A 1 282 ? -1.522 -36.858 24.880 1.00 88.38 282 SER A CA 1
ATOM 2231 C C . SER A 1 282 ? -2.079 -35.498 25.322 1.00 88.38 282 SER A C 1
ATOM 2233 O O . SER A 1 282 ? -1.793 -35.054 26.433 1.00 88.38 282 SER A O 1
ATOM 2235 N N . LEU A 1 283 ? -2.861 -34.831 24.467 1.00 88.81 283 LEU A N 1
ATOM 2236 C CA . LEU A 1 283 ? -3.491 -33.531 24.717 1.00 88.81 283 LEU A CA 1
ATOM 2237 C C . LEU A 1 283 ? -5.018 -33.581 24.573 1.00 88.81 283 LEU A C 1
ATOM 2239 O O . LEU A 1 283 ? -5.676 -32.560 24.737 1.00 88.81 283 LEU A O 1
ATOM 2243 N N . ALA A 1 284 ? -5.594 -34.734 24.240 1.00 92.25 284 ALA A N 1
ATOM 2244 C CA . ALA A 1 284 ? -7.016 -34.842 23.965 1.00 92.25 284 ALA A CA 1
ATOM 2245 C C . ALA A 1 284 ? -7.843 -34.623 25.242 1.00 92.25 284 ALA A C 1
ATOM 2247 O O . ALA A 1 284 ? -7.589 -35.236 26.280 1.00 92.25 284 ALA A O 1
ATOM 2248 N N . VAL A 1 285 ? -8.869 -33.772 25.155 1.00 91.56 285 VAL A N 1
ATOM 2249 C CA . VAL A 1 285 ? -9.835 -33.565 26.242 1.00 91.56 285 VAL A CA 1
ATOM 2250 C C . VAL A 1 285 ? -10.831 -34.727 26.250 1.00 91.56 285 VAL A C 1
ATOM 2252 O O . VAL A 1 285 ? -11.781 -34.765 25.454 1.00 91.56 285 VAL A O 1
ATOM 2255 N N . LEU A 1 286 ? -10.621 -35.676 27.162 1.00 91.81 286 LEU A N 1
ATOM 2256 C CA . LEU A 1 286 ? -11.432 -36.892 27.276 1.00 91.81 286 LEU A CA 1
ATOM 2257 C C . LEU A 1 286 ? -12.741 -36.635 28.034 1.00 91.81 286 LEU A C 1
ATOM 2259 O O . LEU A 1 286 ? -12.854 -35.675 28.792 1.00 91.81 286 LEU A O 1
ATOM 2263 N N . ASN A 1 287 ? -13.746 -37.493 27.848 1.00 91.69 287 ASN A N 1
ATOM 2264 C CA . ASN A 1 287 ? -14.966 -37.438 28.659 1.00 91.69 287 ASN A CA 1
ATOM 2265 C C . ASN A 1 287 ? -14.728 -38.126 30.012 1.00 91.69 287 ASN A C 1
ATOM 2267 O O . ASN A 1 287 ? -14.116 -39.192 30.068 1.00 91.69 287 ASN A O 1
ATOM 2271 N N . ALA A 1 288 ? -15.226 -37.531 31.097 1.00 90.75 288 ALA A N 1
ATOM 2272 C CA . ALA A 1 288 ? -15.155 -38.147 32.416 1.00 90.75 288 ALA A CA 1
ATOM 2273 C C . ALA A 1 288 ? -16.106 -39.349 32.488 1.00 90.75 288 ALA A C 1
ATOM 2275 O O . ALA A 1 288 ? -17.188 -39.298 31.897 1.00 90.75 288 ALA A O 1
ATOM 2276 N N . PRO A 1 289 ? -15.760 -40.395 33.260 1.00 88.69 289 PRO A N 1
ATOM 2277 C CA . PRO A 1 289 ? -16.679 -41.499 33.528 1.00 88.69 289 PRO A CA 1
ATOM 2278 C C . PRO A 1 289 ? -17.893 -41.046 34.352 1.00 88.69 289 PRO A C 1
ATOM 2280 O O . PRO A 1 289 ? -18.949 -41.669 34.305 1.00 88.69 289 PRO A O 1
ATOM 2283 N N . THR A 1 290 ? -17.757 -39.951 35.104 1.00 90.31 290 THR A N 1
ATOM 2284 C CA . THR A 1 290 ? -18.823 -39.367 35.914 1.00 90.31 290 THR A CA 1
ATOM 2285 C C . THR A 1 290 ? -19.461 -38.172 35.211 1.00 90.31 290 THR A C 1
ATOM 2287 O O . THR A 1 290 ? -18.787 -37.298 34.663 1.00 90.31 290 THR A O 1
ATOM 2290 N N . THR A 1 291 ? -20.792 -38.109 35.243 1.00 91.00 291 THR A N 1
ATOM 2291 C CA . THR A 1 291 ? -21.540 -36.952 34.740 1.00 91.00 291 THR A CA 1
ATOM 2292 C C . THR A 1 291 ? -21.364 -35.749 35.663 1.00 91.00 291 THR A C 1
ATOM 2294 O O . THR A 1 291 ? -21.206 -35.900 36.877 1.00 91.00 291 THR A O 1
ATOM 2297 N N . SER A 1 292 ? -21.452 -34.545 35.101 1.00 90.25 292 SER A N 1
ATOM 2298 C CA . SER A 1 292 ? -21.463 -33.305 35.875 1.00 90.25 292 SER A CA 1
ATOM 2299 C C . SER A 1 292 ? -22.605 -33.314 36.894 1.00 90.25 292 SER A C 1
ATOM 2301 O O . SER A 1 292 ? -23.704 -33.797 36.618 1.00 90.25 292 SER A O 1
ATOM 2303 N N . LYS A 1 293 ? -22.337 -32.757 38.081 1.00 88.50 293 LYS A N 1
ATOM 2304 C CA . LYS A 1 293 ? -23.365 -32.509 39.105 1.00 88.50 293 LYS A CA 1
ATOM 2305 C C . LYS A 1 293 ? -24.304 -31.363 38.714 1.00 88.50 293 LYS A C 1
ATOM 2307 O O . LYS A 1 293 ? -25.389 -31.260 39.271 1.00 88.50 293 LYS A O 1
ATOM 2312 N N . TYR A 1 294 ? -23.878 -30.520 37.774 1.00 87.38 294 TYR A N 1
ATOM 2313 C CA . TYR A 1 294 ? -24.648 -29.396 37.256 1.00 87.38 294 TYR A CA 1
ATOM 2314 C C . TYR A 1 294 ? -25.343 -29.785 35.945 1.00 87.38 294 TYR A C 1
ATOM 2316 O O . TYR A 1 294 ? -24.923 -30.712 35.250 1.00 87.38 294 TYR A O 1
ATOM 2324 N N . THR A 1 295 ? -26.346 -29.004 35.546 1.00 88.31 295 THR A N 1
ATOM 2325 C CA . THR A 1 295 ? -26.927 -29.035 34.188 1.00 88.31 295 THR A CA 1
ATOM 2326 C C . THR A 1 295 ? -25.949 -28.548 33.109 1.00 88.31 295 THR A C 1
ATOM 2328 O O . THR A 1 295 ? -26.267 -28.543 31.925 1.00 88.31 295 THR A O 1
ATOM 2331 N N . LEU A 1 296 ? -24.738 -28.154 33.510 1.00 91.56 296 LEU A N 1
ATOM 2332 C CA . LEU A 1 296 ? -23.677 -27.611 32.672 1.00 91.56 296 LEU A CA 1
ATOM 2333 C C . LEU A 1 296 ? -22.465 -28.541 32.667 1.00 91.56 296 LEU A C 1
ATOM 2335 O O . LEU A 1 296 ? -22.249 -29.316 33.608 1.00 91.56 296 LEU A O 1
ATOM 2339 N N . HIS A 1 297 ? -21.664 -28.470 31.606 1.00 92.88 297 HIS A N 1
ATOM 2340 C CA . HIS A 1 297 ? -20.421 -29.226 31.540 1.00 92.88 297 HIS A CA 1
ATOM 2341 C C . HIS A 1 297 ? -19.466 -28.768 32.640 1.00 92.88 297 HIS A C 1
ATOM 2343 O O . HIS A 1 297 ? -19.423 -27.590 32.981 1.00 92.88 297 HIS A O 1
ATOM 2349 N N . ARG A 1 298 ? -18.686 -29.689 33.199 1.00 92.69 298 ARG A N 1
ATOM 2350 C CA . ARG A 1 298 ? -17.665 -29.347 34.190 1.00 92.69 298 ARG A CA 1
ATOM 2351 C C . ARG A 1 298 ? -16.314 -29.800 33.686 1.00 92.69 298 ARG A C 1
ATOM 2353 O O . ARG A 1 298 ? -16.127 -30.984 33.403 1.00 92.69 298 ARG A O 1
ATOM 2360 N N . LEU A 1 299 ? -15.387 -28.864 33.576 1.00 92.50 299 LEU A N 1
ATOM 2361 C CA . LEU A 1 299 ? -14.038 -29.160 33.137 1.00 92.50 299 LEU A CA 1
ATOM 2362 C C . LEU A 1 299 ? -13.166 -29.430 34.369 1.00 92.50 299 LEU A C 1
ATOM 2364 O O . LEU A 1 299 ? -13.082 -28.628 35.299 1.00 92.50 299 LEU A O 1
ATOM 2368 N N . LEU A 1 300 ? -12.574 -30.620 34.411 1.00 90.44 300 LEU A N 1
ATOM 2369 C CA . LEU A 1 300 ? -11.721 -31.058 35.506 1.00 90.44 300 LEU A CA 1
ATOM 2370 C C . LEU A 1 300 ? -10.275 -30.703 35.176 1.00 90.44 300 LEU A C 1
ATOM 2372 O O . LEU A 1 300 ? -9.733 -31.134 34.155 1.00 90.44 300 LEU A O 1
ATOM 2376 N N . ASP A 1 301 ? -9.660 -29.921 36.059 1.00 85.31 301 ASP A N 1
ATOM 2377 C CA . ASP A 1 301 ? -8.289 -29.435 35.917 1.00 85.31 301 ASP A CA 1
ATOM 2378 C C . ASP A 1 301 ? -7.259 -30.516 36.301 1.00 85.31 301 ASP A C 1
ATOM 2380 O O . ASP A 1 301 ? -6.515 -30.392 37.273 1.00 85.31 301 ASP A O 1
ATOM 2384 N N . GLN A 1 302 ? -7.253 -31.602 35.532 1.00 85.56 302 GLN A N 1
ATOM 2385 C CA . GLN A 1 302 ? -6.316 -32.726 35.613 1.00 85.56 302 GLN A CA 1
ATOM 2386 C C . GLN A 1 302 ? -5.543 -32.876 34.292 1.00 85.56 302 GLN A C 1
ATOM 2388 O O . GLN A 1 302 ? -5.816 -32.153 33.334 1.00 85.56 302 GLN A O 1
ATOM 2393 N N . PHE A 1 303 ? -4.547 -33.766 34.228 1.00 83.56 303 PHE A N 1
ATOM 2394 C CA . PHE A 1 303 ? -3.741 -33.965 33.018 1.00 83.56 303 PHE A CA 1
ATOM 2395 C C . PHE A 1 303 ? -3.730 -35.441 32.583 1.00 83.56 303 PHE A C 1
ATOM 2397 O O . PHE A 1 303 ? -3.257 -36.274 33.357 1.00 83.56 303 PHE A O 1
ATOM 2404 N N . PRO A 1 304 ? -4.216 -35.777 31.371 1.00 85.88 304 PRO A N 1
ATOM 2405 C CA . PRO A 1 304 ? -4.891 -34.897 30.406 1.00 85.88 304 PRO A CA 1
ATOM 2406 C C . PRO A 1 304 ? -6.218 -34.335 30.960 1.00 85.88 304 PRO A C 1
ATOM 2408 O O . PRO A 1 304 ? -6.832 -34.973 31.817 1.00 85.88 304 PRO A O 1
ATOM 2411 N N . PRO A 1 305 ? -6.654 -33.137 30.525 1.00 91.44 305 PRO A N 1
ATOM 2412 C CA . PRO A 1 305 ? -7.899 -32.532 30.991 1.00 91.44 305 PRO A CA 1
ATOM 2413 C C . PRO A 1 305 ? -9.103 -33.375 30.587 1.00 91.44 305 PRO A C 1
ATOM 2415 O O . PRO A 1 305 ? -9.136 -33.981 29.516 1.00 91.44 305 PRO A O 1
ATOM 2418 N N . VAL A 1 306 ? -10.114 -33.398 31.451 1.00 93.62 306 VAL A N 1
ATOM 2419 C CA . VAL A 1 306 ? -11.293 -34.244 31.258 1.00 93.62 306 VAL A CA 1
ATOM 2420 C C . VAL A 1 306 ? -12.562 -33.430 31.462 1.00 93.62 306 VAL A C 1
ATOM 2422 O O . VAL A 1 306 ? -12.653 -32.618 32.381 1.00 93.62 306 VAL A O 1
ATOM 2425 N N . ILE A 1 307 ? -13.555 -33.647 30.603 1.00 93.81 307 ILE A N 1
ATOM 2426 C CA . ILE A 1 307 ? -14.851 -32.977 30.655 1.00 93.81 307 ILE A CA 1
ATOM 2427 C C . ILE A 1 307 ? -15.930 -33.916 31.197 1.00 93.81 307 ILE A C 1
ATOM 2429 O O . ILE A 1 307 ? -16.271 -34.932 30.591 1.00 93.81 307 ILE A O 1
ATOM 2433 N N . ALA A 1 308 ? -16.505 -33.566 32.343 1.00 93.88 308 ALA A N 1
ATOM 2434 C CA . ALA A 1 308 ? -17.710 -34.207 32.845 1.00 93.88 308 ALA A CA 1
ATOM 2435 C C . ALA A 1 308 ? -18.919 -33.626 32.105 1.00 93.88 308 ALA A C 1
ATOM 2437 O O . ALA A 1 308 ? -19.237 -32.435 32.215 1.00 93.88 308 ALA A O 1
ATOM 2438 N N . ARG A 1 309 ? -19.581 -34.463 31.300 1.00 92.44 309 ARG A N 1
ATOM 2439 C CA . ARG A 1 309 ? -20.730 -34.039 30.495 1.00 92.44 309 ARG A CA 1
ATOM 2440 C C . ARG A 1 309 ? -21.951 -33.806 31.386 1.00 92.44 309 ARG A C 1
ATOM 2442 O O . ARG A 1 309 ? -22.141 -34.501 32.382 1.00 92.44 309 ARG A O 1
ATOM 2449 N N . ALA A 1 310 ? -22.748 -32.801 31.040 1.00 91.62 310 ALA A N 1
ATOM 2450 C CA . ALA A 1 310 ? -24.038 -32.582 31.669 1.00 91.62 310 ALA A CA 1
ATOM 2451 C C . ALA A 1 310 ? -25.009 -33.668 31.203 1.00 91.62 310 ALA A C 1
ATOM 2453 O O . ALA A 1 310 ? -24.784 -34.297 30.167 1.00 91.62 310 ALA A O 1
ATOM 2454 N N . ARG A 1 311 ? -26.073 -33.887 31.978 1.00 87.50 311 ARG A N 1
ATOM 2455 C CA . ARG A 1 311 ? -27.134 -34.835 31.607 1.00 87.50 311 ARG A CA 1
ATOM 2456 C C . ARG A 1 311 ? -27.874 -34.396 30.344 1.00 87.50 311 ARG A C 1
ATOM 2458 O O . ARG A 1 311 ? -28.281 -35.242 29.560 1.00 87.50 311 ARG A O 1
ATOM 2465 N N . GLU A 1 312 ? -27.985 -33.088 30.143 1.00 87.81 312 GLU A N 1
ATOM 2466 C CA . GLU A 1 312 ? -28.538 -32.475 28.940 1.00 87.81 312 GLU A CA 1
ATOM 2467 C C . GLU A 1 312 ? -27.436 -31.743 28.155 1.00 87.81 312 GLU A C 1
ATOM 2469 O O . GLU A 1 312 ? -26.447 -31.299 28.752 1.00 87.81 312 GLU A O 1
ATOM 2474 N N . PRO A 1 313 ? -27.559 -31.615 26.822 1.00 84.31 313 PRO A N 1
ATOM 2475 C CA . PRO A 1 313 ? -26.605 -30.860 26.017 1.00 84.31 313 PRO A CA 1
ATOM 2476 C C . PRO A 1 313 ? -26.559 -29.390 26.453 1.00 84.31 313 PRO A C 1
ATOM 2478 O O . PRO A 1 313 ? -27.587 -28.721 26.503 1.00 84.31 313 PRO A O 1
ATOM 2481 N N . SER A 1 314 ? -25.363 -28.866 26.729 1.00 87.38 314 SER A N 1
ATOM 2482 C CA . SER A 1 314 ? -25.165 -27.457 27.072 1.00 87.38 314 SER A CA 1
ATOM 2483 C C . SER A 1 314 ? -23.981 -26.879 26.306 1.00 87.38 314 SER A C 1
ATOM 2485 O O . SER A 1 314 ? -22.946 -27.521 26.147 1.00 87.38 314 SER A O 1
ATOM 2487 N N . HIS A 1 315 ? -24.109 -25.634 25.851 1.00 90.75 315 HIS A N 1
ATOM 2488 C CA . HIS A 1 315 ? -23.006 -24.901 25.222 1.00 90.75 315 HIS A CA 1
ATOM 2489 C C . HIS A 1 315 ? -22.003 -24.339 26.241 1.00 90.75 315 HIS A C 1
ATOM 2491 O O . HIS A 1 315 ? -20.966 -23.794 25.858 1.00 90.75 315 HIS A O 1
ATOM 2497 N N . TRP A 1 316 ? -22.295 -24.476 27.534 1.00 90.62 316 TRP A N 1
ATOM 2498 C CA . TRP A 1 316 ? -21.552 -23.844 28.615 1.00 90.62 316 TRP A CA 1
ATOM 2499 C C . TRP A 1 316 ? -20.822 -24.870 29.477 1.00 90.62 316 TRP A C 1
ATOM 2501 O O . TRP A 1 316 ? -21.328 -25.965 29.750 1.00 90.62 316 TRP A O 1
ATOM 2511 N N . CYS A 1 317 ? -19.636 -24.485 29.940 1.00 90.31 317 CYS A N 1
ATOM 2512 C CA . CYS A 1 317 ? -18.854 -25.235 30.907 1.00 90.31 317 CYS A CA 1
ATOM 2513 C C . CYS A 1 317 ? -18.420 -24.375 32.099 1.00 90.31 317 CYS A C 1
ATOM 2515 O O . CYS A 1 317 ? -18.239 -23.164 31.972 1.00 90.31 317 CYS A O 1
ATOM 2517 N N . ILE A 1 318 ? -18.228 -25.039 33.235 1.00 86.50 318 ILE A N 1
ATOM 2518 C CA . ILE A 1 318 ? -17.715 -24.505 34.501 1.00 86.50 318 ILE A CA 1
ATOM 2519 C C . ILE A 1 318 ? -16.248 -24.924 34.656 1.00 86.50 318 ILE A C 1
ATOM 2521 O O . ILE A 1 318 ? -15.972 -26.138 34.504 1.00 86.50 318 ILE A O 1
#

Sequence (318 aa):
MLLNIASMPMKAYVSEHPPWAAQPPPPTYANDSDFNIKTLAHMQAAYNVSTLPATALFFDDSARNTQVMRHVLVMNHRPILVDDCRDRFLVGLPSVLFYGAGIRNVLCAFAAANHSSPSDGTWDRRGACMYITYFSMAIGHQCVWLRAGNELDGSNTSSHDTYTLVAAHKVYTYSALHSLKFVYRIGISLLTLHLIFRYNGVKSQAMFTVLQWAHPDKNSLAPEVGGSVYSIFRRNARYKRSPTISFRSADCFVYCYKDNVLVERLRLSLLESLDRNEPTPSLAVLNAPTTSKYTLHRLLDQFPPVIARAREPSHWCI